Protein AF-A0A962DWY5-F1 (afdb_monomer)

Secondary structure (DSSP, 8-state):
-----EEEEEETTEEEEEE-SSHHHHHHHHHEESEEEEEEE--GGGTEEEEEEEE-TTTHHHH-HHHHS-SS--TT--S--BTTB--EE-EEEEEETT-PBPP--------SSPPSS-----EE-SSEEEEEE-STT----SS--S-BPBTTT--SSS--GGG-S-SEEEEEEE---TTT---EEEEE-TTS-EEEEESEE-EEEEEEEEEEEEES-TTS-EEEEEEEEEEPEEE-EEEEE-

Structure (mmCIF, N/CA/C/O backbone):
data_AF-A0A962DWY5-F1
#
_entry.id   AF-A0A962DWY5-F1
#
loop_
_atom_site.group_PDB
_atom_site.id
_atom_site.type_symbol
_atom_site.label_atom_id
_atom_site.label_alt_id
_atom_site.label_comp_id
_atom_site.label_asym_id
_atom_site.label_entity_id
_atom_site.label_seq_id
_atom_site.pdbx_PDB_ins_code
_atom_site.Cartn_x
_atom_site.Cartn_y
_atom_site.Cartn_z
_atom_site.occupancy
_atom_site.B_iso_or_equiv
_atom_site.auth_seq_id
_atom_site.auth_comp_id
_atom_site.auth_asym_id
_atom_site.auth_atom_id
_atom_site.pdbx_PDB_model_num
ATOM 1 N N . MET A 1 1 ? -22.287 -9.621 5.176 1.00 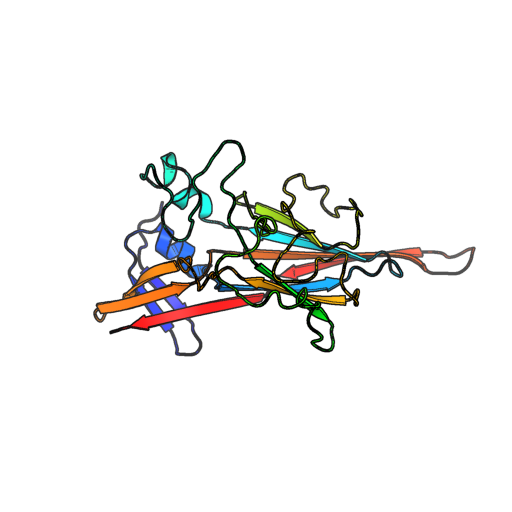60.16 1 MET A N 1
ATOM 2 C CA . MET A 1 1 ? -20.896 -10.070 5.426 1.00 60.16 1 MET A CA 1
ATOM 3 C C . MET A 1 1 ? -20.923 -11.174 6.473 1.00 60.16 1 MET A C 1
ATOM 5 O O . MET A 1 1 ? -21.957 -11.340 7.102 1.00 60.16 1 MET A O 1
ATOM 9 N N . GLY A 1 2 ? -19.855 -11.967 6.611 1.00 67.62 2 GLY A N 1
ATOM 10 C CA . GLY A 1 2 ? -19.799 -13.035 7.621 1.00 67.62 2 GLY A CA 1
ATOM 11 C C . GLY A 1 2 ? -19.830 -12.494 9.058 1.00 67.62 2 GLY A C 1
ATOM 12 O O . GLY A 1 2 ? -19.600 -11.307 9.272 1.00 67.62 2 GLY A O 1
ATOM 13 N N . ASN A 1 3 ? -20.078 -13.367 10.037 1.00 85.12 3 ASN A N 1
ATOM 14 C CA . ASN A 1 3 ? -20.189 -13.002 11.461 1.00 85.12 3 ASN A CA 1
ATOM 15 C C . ASN A 1 3 ? -18.883 -13.230 12.248 1.00 85.12 3 ASN A C 1
ATOM 17 O O . ASN A 1 3 ? -18.896 -13.298 13.474 1.00 85.12 3 ASN A O 1
ATOM 21 N N . VAL A 1 4 ? -17.754 -13.407 11.555 1.00 90.06 4 VAL A N 1
ATOM 22 C CA . VAL A 1 4 ? -16.455 -13.672 12.188 1.00 90.06 4 VAL A CA 1
ATOM 23 C C . VAL A 1 4 ? -15.823 -12.352 12.609 1.00 90.06 4 VAL A C 1
ATOM 25 O O . VAL A 1 4 ? -15.470 -11.547 11.758 1.00 90.06 4 VAL A O 1
ATOM 28 N N . THR A 1 5 ? -15.662 -12.154 13.914 1.00 94.81 5 THR A N 1
ATOM 29 C CA . THR A 1 5 ? -15.070 -10.948 14.518 1.00 94.81 5 THR A CA 1
ATOM 30 C C . THR A 1 5 ? -13.753 -11.232 15.238 1.00 94.81 5 THR A C 1
ATOM 32 O O . THR A 1 5 ? -13.254 -10.398 15.984 1.00 94.81 5 THR A O 1
ATOM 35 N N . LYS A 1 6 ? -13.170 -12.417 15.039 1.00 95.69 6 LYS A N 1
ATOM 36 C CA . LYS A 1 6 ? -11.904 -12.816 15.661 1.00 95.69 6 LYS A CA 1
ATOM 37 C C . LYS A 1 6 ? -10.859 -13.121 14.602 1.00 95.69 6 LYS A C 1
ATOM 39 O O . LYS A 1 6 ? -11.172 -13.762 13.600 1.00 95.69 6 LYS A O 1
ATOM 44 N N . THR A 1 7 ? -9.620 -12.721 14.855 1.00 96.31 7 THR A N 1
ATOM 45 C CA . THR A 1 7 ? -8.459 -13.112 14.048 1.00 96.31 7 THR A CA 1
ATOM 46 C C . THR A 1 7 ? -7.442 -13.864 14.890 1.00 96.31 7 THR A C 1
ATOM 48 O O . THR A 1 7 ? -7.374 -13.704 16.106 1.00 96.31 7 THR A O 1
ATOM 51 N N . SER A 1 8 ? -6.649 -14.695 14.218 1.00 95.44 8 SER A N 1
ATOM 52 C CA . SER A 1 8 ? -5.481 -15.374 14.769 1.00 95.44 8 SER A CA 1
ATOM 53 C C . SER A 1 8 ? -4.355 -15.172 13.763 1.00 95.44 8 SER A C 1
ATOM 55 O O . SER A 1 8 ? -4.390 -15.762 12.685 1.00 95.44 8 SER A O 1
ATOM 57 N N . ILE A 1 9 ? -3.418 -14.278 14.072 1.00 93.75 9 ILE A N 1
ATOM 58 C CA . ILE A 1 9 ? -2.354 -13.847 13.159 1.00 93.75 9 ILE A CA 1
ATOM 59 C C . ILE A 1 9 ? -1.017 -14.263 13.759 1.00 93.75 9 ILE A C 1
ATOM 61 O O . ILE A 1 9 ? -0.719 -13.934 14.902 1.00 93.75 9 ILE A O 1
ATOM 65 N N . GLU A 1 10 ? -0.212 -14.990 12.993 1.00 93.44 10 GLU A N 1
ATOM 66 C CA . GLU A 1 10 ? 1.163 -15.297 13.378 1.00 93.44 10 GLU A CA 1
ATOM 67 C C . GLU A 1 10 ? 2.040 -14.045 13.238 1.00 93.44 10 GLU A C 1
ATOM 69 O O . GLU A 1 10 ? 1.996 -13.342 12.224 1.00 93.44 10 GLU A O 1
ATOM 74 N N . THR A 1 11 ? 2.802 -13.756 14.288 1.00 88.44 11 THR A N 1
ATOM 75 C CA . THR A 1 11 ? 3.759 -12.651 14.386 1.00 88.44 11 THR A CA 1
ATOM 76 C C . THR A 1 11 ? 5.107 -13.195 14.848 1.00 88.44 11 THR A C 1
ATOM 78 O O . THR A 1 11 ? 5.185 -14.325 15.333 1.00 88.44 11 THR A O 1
ATOM 81 N N . ASP A 1 12 ? 6.155 -12.375 14.789 1.00 84.38 12 ASP A N 1
ATOM 82 C CA . ASP A 1 12 ? 7.487 -12.752 15.284 1.00 84.38 12 ASP A CA 1
ATOM 83 C C . ASP A 1 12 ? 7.491 -13.104 16.786 1.00 84.38 12 ASP A C 1
ATOM 85 O O . ASP A 1 12 ? 8.342 -13.858 17.251 1.00 84.38 12 ASP A O 1
ATOM 89 N N . ASN A 1 13 ? 6.499 -12.611 17.537 1.00 85.38 13 ASN A N 1
ATOM 90 C CA . ASN A 1 13 ? 6.315 -12.870 18.967 1.00 85.38 13 ASN A CA 1
ATOM 91 C C . ASN A 1 13 ? 5.291 -13.989 19.250 1.00 85.38 13 ASN A C 1
ATOM 93 O O . ASN A 1 13 ? 4.879 -14.181 20.393 1.00 85.38 13 ASN A O 1
ATOM 97 N N . GLY A 1 14 ? 4.860 -14.727 18.221 1.00 90.38 14 GLY A N 1
ATOM 98 C CA . GLY A 1 14 ? 3.878 -15.807 18.314 1.00 90.38 14 GLY A CA 1
ATOM 99 C C . GLY A 1 14 ? 2.504 -15.448 17.744 1.00 90.38 14 GLY A C 1
ATOM 100 O O . GLY A 1 14 ? 2.340 -14.486 16.993 1.00 90.38 14 GLY A O 1
ATOM 101 N N . VAL A 1 15 ? 1.499 -16.265 18.064 1.00 93.81 15 VAL A N 1
ATOM 102 C CA . VAL A 1 15 ? 0.138 -16.108 17.531 1.00 93.81 15 VAL A CA 1
ATOM 103 C C . VAL A 1 15 ? -0.634 -15.063 18.330 1.00 93.81 15 VAL A C 1
ATOM 105 O O . VAL A 1 15 ? -0.993 -15.293 19.483 1.00 93.81 15 VAL A O 1
ATOM 108 N N . LEU A 1 16 ? -0.961 -13.949 17.680 1.00 94.94 16 LEU A N 1
ATOM 109 C CA . LEU A 1 16 ? -1.782 -12.883 18.230 1.00 94.94 16 LEU A CA 1
ATOM 110 C C . LEU A 1 16 ? -3.260 -13.125 17.910 1.00 94.94 16 LEU A C 1
ATOM 112 O O . LEU A 1 16 ? -3.666 -13.150 16.743 1.00 94.94 16 LEU A O 1
ATOM 116 N N . LYS A 1 17 ? -4.079 -13.279 18.952 1.00 96.12 17 LYS A N 1
ATOM 117 C CA . LYS A 1 17 ? -5.537 -13.401 18.831 1.00 96.12 17 LYS A CA 1
ATOM 118 C C . LYS A 1 17 ? -6.196 -12.076 19.161 1.00 96.12 17 LYS A C 1
ATOM 120 O O . LYS A 1 17 ? -5.974 -11.539 20.237 1.00 96.12 17 LYS A O 1
ATOM 125 N N . THR A 1 18 ? -7.002 -11.557 18.242 1.00 97.38 18 THR A N 1
ATOM 126 C CA . THR A 1 18 ? -7.634 -10.241 18.402 1.00 97.38 18 THR A CA 1
ATOM 127 C C . THR A 1 18 ? -9.131 -10.340 18.166 1.00 97.38 18 THR A C 1
ATOM 129 O O . THR A 1 18 ? -9.570 -10.952 17.189 1.00 97.38 18 THR A O 1
ATOM 132 N N . ASN A 1 19 ? -9.906 -9.734 19.060 1.00 97.12 19 ASN A N 1
ATOM 133 C CA . ASN A 1 19 ? -11.337 -9.519 18.913 1.00 97.12 19 ASN A CA 1
ATOM 134 C C . ASN A 1 19 ? -11.580 -8.136 18.294 1.00 97.12 19 ASN A C 1
ATOM 136 O O . ASN A 1 19 ? -10.961 -7.148 18.687 1.00 97.12 19 ASN A O 1
ATOM 140 N N . TRP A 1 20 ? -12.498 -8.077 17.339 1.00 96.19 20 TRP A N 1
ATOM 141 C CA . TRP A 1 20 ? -12.827 -6.892 16.557 1.00 96.19 20 TRP A CA 1
ATOM 142 C C . TRP A 1 20 ? -14.290 -6.510 16.749 1.00 96.19 20 TRP A C 1
ATOM 144 O O . TRP A 1 20 ? -15.141 -7.369 16.980 1.00 96.19 20 TRP A O 1
ATOM 154 N N . GLN A 1 21 ? -14.596 -5.220 16.615 1.00 92.06 21 GLN A N 1
ATOM 155 C CA . GLN A 1 21 ? -15.974 -4.728 16.712 1.00 92.06 21 GLN A CA 1
ATOM 156 C C . GLN A 1 21 ? -16.819 -5.174 15.514 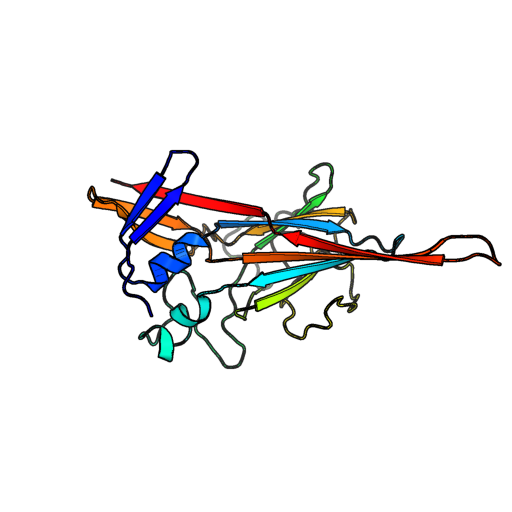1.00 92.06 21 GLN A C 1
ATOM 158 O O . GLN A 1 21 ? -18.003 -5.478 15.653 1.00 92.06 21 GLN A O 1
ATOM 163 N N . THR A 1 22 ? -16.203 -5.254 14.333 1.00 92.69 22 THR A N 1
ATOM 164 C CA . THR A 1 22 ? -16.874 -5.638 13.093 1.00 92.69 22 THR A CA 1
ATOM 165 C C . THR A 1 22 ? -16.155 -6.799 12.413 1.00 92.69 22 THR A C 1
ATOM 167 O O . THR A 1 22 ? -14.960 -7.035 12.610 1.00 92.69 22 THR A O 1
ATOM 170 N N . SER A 1 23 ? -16.877 -7.544 11.574 1.00 93.94 23 SER A N 1
ATOM 171 C CA . SER A 1 23 ? -16.261 -8.609 10.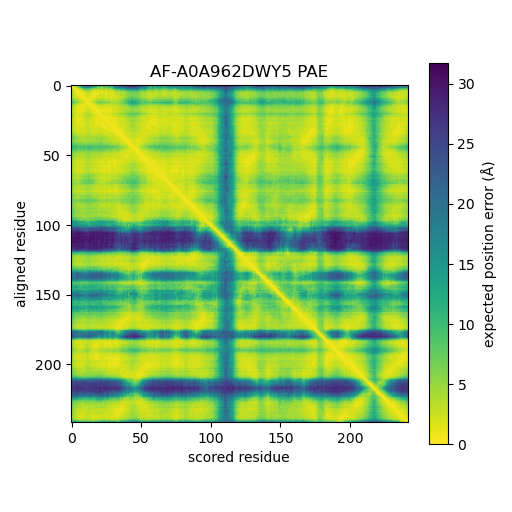780 1.00 93.94 23 SER A CA 1
ATOM 172 C C . SER A 1 23 ? -15.398 -8.084 9.639 1.00 93.94 23 SER A C 1
ATOM 174 O O . SER A 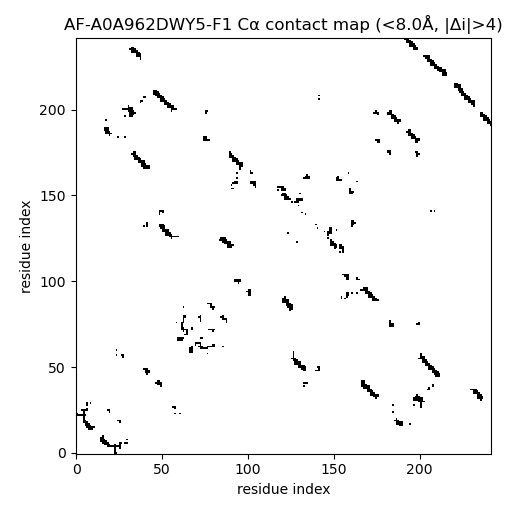1 23 ? -14.497 -8.787 9.184 1.00 93.94 23 SER A O 1
ATOM 176 N N . VAL A 1 24 ? -15.627 -6.846 9.189 1.00 94.81 24 VAL A N 1
ATOM 177 C CA . VAL A 1 24 ? -14.758 -6.227 8.189 1.00 94.81 24 VAL A CA 1
ATOM 178 C C . VAL A 1 24 ? -13.395 -5.879 8.775 1.00 94.81 24 VAL A C 1
ATOM 180 O O . VAL A 1 24 ? -12.397 -6.134 8.110 1.00 94.81 24 VAL A O 1
ATOM 183 N N . ASP A 1 25 ? -13.324 -5.435 10.032 1.00 95.88 25 ASP A N 1
ATOM 184 C CA . ASP A 1 25 ? -12.044 -5.188 10.707 1.00 95.88 25 ASP A CA 1
ATOM 185 C C . ASP A 1 25 ? -11.237 -6.473 10.867 1.00 95.88 25 ASP A C 1
ATOM 187 O O . ASP A 1 25 ? -10.036 -6.480 10.602 1.00 95.88 25 ASP A O 1
ATOM 191 N N . ALA A 1 26 ? -11.903 -7.587 11.187 1.00 96.00 26 ALA A N 1
ATOM 192 C CA . ALA A 1 26 ? -11.258 -8.894 11.241 1.00 96.00 26 ALA A CA 1
ATOM 193 C C . ALA A 1 26 ? -10.637 -9.292 9.888 1.00 96.00 26 ALA A C 1
ATOM 195 O O . ALA A 1 26 ? -9.515 -9.791 9.842 1.00 96.00 26 ALA A O 1
ATOM 196 N N . VAL A 1 27 ? -11.328 -9.043 8.771 1.00 95.19 27 VAL A N 1
ATOM 197 C CA . VAL A 1 27 ? -10.778 -9.309 7.430 1.00 95.19 27 VAL A CA 1
ATOM 198 C C . VAL A 1 27 ? -9.648 -8.335 7.095 1.00 95.19 27 VAL A C 1
ATOM 200 O O . VAL A 1 27 ? -8.591 -8.760 6.631 1.00 95.19 27 VAL A O 1
ATOM 203 N N . SER A 1 28 ? -9.840 -7.040 7.347 1.00 96.12 28 SER A N 1
ATOM 204 C CA . SER A 1 28 ? -8.843 -5.998 7.090 1.00 96.12 28 SER A CA 1
ATOM 205 C C . SER A 1 28 ? -7.545 -6.255 7.847 1.00 96.12 28 SER A C 1
ATOM 207 O O . SER A 1 28 ? -6.472 -6.129 7.261 1.00 96.12 28 SER A O 1
ATOM 209 N N . ALA A 1 29 ? -7.626 -6.692 9.106 1.00 96.25 29 ALA A N 1
ATOM 210 C CA . ALA A 1 29 ? -6.477 -6.993 9.954 1.00 96.25 29 ALA A CA 1
ATOM 211 C C . ALA A 1 29 ? -5.521 -8.035 9.352 1.00 96.25 29 ALA A C 1
ATOM 213 O O . ALA A 1 29 ? -4.314 -7.956 9.572 1.00 96.25 29 ALA A O 1
ATOM 214 N N . LEU A 1 30 ? -6.025 -8.974 8.542 1.00 94.69 30 LEU A N 1
ATOM 215 C CA . LEU A 1 30 ? -5.185 -9.957 7.847 1.00 94.69 30 LEU A CA 1
ATOM 216 C C . LEU A 1 30 ? -4.255 -9.304 6.813 1.00 94.69 30 LEU A C 1
ATOM 218 O O . LEU A 1 30 ? -3.163 -9.812 6.551 1.00 94.69 30 LEU A O 1
ATOM 222 N N . PHE A 1 31 ? -4.672 -8.172 6.246 1.00 95.56 31 PHE A N 1
ATOM 223 C CA . PHE A 1 31 ? -3.954 -7.443 5.201 1.00 95.56 31 PHE A CA 1
ATOM 224 C C . PHE A 1 31 ? -3.303 -6.151 5.706 1.00 95.56 31 PHE A C 1
ATOM 226 O O . PHE A 1 31 ? -2.601 -5.490 4.941 1.00 95.56 31 PHE A O 1
ATOM 233 N N . MET A 1 32 ? -3.521 -5.777 6.973 1.00 95.81 32 MET A N 1
ATOM 234 C CA . MET A 1 32 ? -2.929 -4.574 7.559 1.00 95.81 32 MET A CA 1
ATOM 235 C C . MET A 1 32 ? -1.409 -4.638 7.471 1.00 95.81 32 MET A C 1
ATOM 237 O O . MET A 1 32 ? -0.783 -5.541 8.032 1.00 95.81 32 MET A O 1
ATOM 241 N N . SER A 1 33 ? -0.837 -3.668 6.765 1.00 94.94 33 SER A N 1
ATOM 242 C CA . SER A 1 33 ? 0.601 -3.514 6.586 1.00 94.94 33 SER A CA 1
ATOM 243 C C . SER A 1 33 ? 0.964 -2.039 6.685 1.00 94.94 33 SER A C 1
ATOM 245 O O . SER A 1 33 ? 0.290 -1.186 6.104 1.00 94.94 33 SER A O 1
ATOM 247 N N . SER A 1 34 ? 2.044 -1.739 7.403 1.00 93.12 34 SER A N 1
ATOM 248 C CA . SER A 1 34 ? 2.592 -0.388 7.506 1.00 93.12 34 SER A CA 1
ATOM 249 C C . SER A 1 34 ? 3.405 -0.013 6.278 1.00 93.12 34 SER A C 1
ATOM 251 O O . SER A 1 34 ? 3.430 1.150 5.901 1.00 93.12 34 SER A O 1
ATOM 253 N N . GLN A 1 35 ? 4.051 -0.992 5.641 1.00 92.62 35 GLN A N 1
ATOM 254 C CA . GLN A 1 35 ? 4.899 -0.767 4.474 1.00 92.62 35 GLN A CA 1
ATOM 255 C C . GLN A 1 35 ? 4.685 -1.858 3.426 1.00 92.62 35 GLN A C 1
ATOM 257 O O . GLN A 1 35 ? 4.477 -3.026 3.769 1.00 92.62 35 GLN A O 1
ATOM 262 N N . LYS A 1 36 ? 4.796 -1.473 2.154 1.00 93.81 36 LYS A N 1
ATOM 263 C CA . LYS A 1 36 ? 4.827 -2.365 0.986 1.00 93.81 36 LYS A CA 1
ATOM 264 C C . LYS A 1 36 ? 6.126 -2.133 0.227 1.00 93.81 36 LYS A C 1
ATOM 266 O O . LYS A 1 36 ? 6.502 -0.986 0.025 1.00 93.81 36 LYS A O 1
ATOM 271 N N . LEU A 1 37 ? 6.805 -3.201 -0.169 1.00 93.75 37 LEU A N 1
ATOM 272 C CA . LEU A 1 37 ? 8.113 -3.147 -0.810 1.00 93.75 37 LEU A CA 1
ATOM 273 C C . LEU A 1 37 ? 8.166 -4.093 -2.004 1.00 93.75 37 LEU A C 1
ATOM 275 O O . LEU A 1 37 ? 7.690 -5.227 -1.917 1.00 93.75 37 LEU A O 1
ATOM 279 N N . ASN A 1 38 ? 8.814 -3.664 -3.080 1.00 93.50 38 ASN A N 1
ATOM 280 C CA . ASN A 1 38 ? 9.153 -4.534 -4.201 1.00 93.50 38 ASN A CA 1
ATOM 281 C C . ASN A 1 38 ? 10.350 -3.971 -4.978 1.00 93.50 38 ASN A C 1
ATOM 283 O O . ASN A 1 38 ? 10.795 -2.851 -4.729 1.00 93.50 38 ASN A O 1
ATOM 287 N N . ASP A 1 39 ? 10.876 -4.761 -5.904 1.00 92.00 39 ASP A N 1
ATOM 288 C CA . ASP A 1 39 ? 11.970 -4.357 -6.778 1.00 92.00 39 ASP A CA 1
ATOM 289 C C . ASP A 1 39 ? 11.443 -3.510 -7.951 1.00 92.00 39 ASP A C 1
ATOM 291 O O . ASP A 1 39 ? 10.283 -3.626 -8.358 1.00 92.00 39 ASP A O 1
ATOM 295 N N . PHE A 1 40 ? 12.309 -2.703 -8.551 1.00 89.94 40 PHE A N 1
ATOM 296 C CA . PHE A 1 40 ? 12.020 -1.993 -9.795 1.00 89.94 40 PHE A CA 1
ATOM 297 C C . PHE A 1 40 ? 13.237 -2.000 -10.723 1.00 89.94 40 PHE A C 1
ATOM 299 O O . PHE A 1 40 ? 14.385 -2.108 -10.276 1.00 89.94 40 PHE A O 1
ATOM 306 N N . VAL A 1 41 ? 12.961 -1.925 -12.023 1.00 90.81 41 VAL A N 1
ATOM 307 C CA . VAL A 1 41 ? 13.946 -1.775 -13.095 1.00 90.81 41 VAL A CA 1
ATOM 308 C C . VAL A 1 41 ? 13.326 -0.873 -14.161 1.00 90.81 41 VAL A C 1
ATOM 310 O O . VAL A 1 41 ? 12.256 -1.195 -14.669 1.00 90.81 41 VAL A O 1
ATOM 313 N N . ILE A 1 42 ? 14.001 0.229 -14.476 1.00 87.56 42 ILE A N 1
ATOM 314 C CA . ILE A 1 42 ? 13.536 1.295 -15.385 1.00 87.56 42 ILE A CA 1
ATOM 315 C C . ILE A 1 42 ? 14.607 1.694 -16.399 1.00 87.56 42 ILE A C 1
ATOM 317 O O . ILE A 1 42 ? 14.638 2.818 -16.879 1.00 87.56 42 ILE A O 1
ATOM 321 N N . SER A 1 43 ? 15.558 0.796 -16.659 1.00 87.38 43 SER A N 1
ATOM 322 C CA . SER A 1 43 ? 16.691 1.107 -17.524 1.00 87.38 43 SER A CA 1
ATOM 323 C C . SER A 1 43 ? 16.292 1.048 -18.996 1.00 87.38 43 SER A C 1
ATOM 325 O O . SER A 1 43 ? 15.980 -0.027 -19.524 1.00 87.38 43 SER A O 1
ATOM 327 N N . ASP A 1 44 ? 16.401 2.190 -19.670 1.00 82.94 44 ASP A N 1
ATOM 328 C CA . ASP A 1 44 ? 16.118 2.342 -21.101 1.00 82.94 44 ASP A CA 1
ATOM 329 C C . ASP A 1 44 ? 16.971 1.412 -21.978 1.00 82.94 44 ASP A C 1
ATOM 331 O O . ASP A 1 44 ? 16.503 0.901 -22.995 1.00 82.94 44 ASP A O 1
ATOM 335 N N . ASN A 1 45 ? 18.208 1.116 -21.556 1.00 82.81 45 ASN A N 1
ATOM 336 C CA . ASN A 1 45 ? 19.161 0.280 -22.303 1.00 82.81 45 ASN A CA 1
ATOM 337 C C . ASN A 1 45 ? 18.652 -1.140 -22.601 1.00 82.81 45 ASN A C 1
ATOM 339 O O . ASN A 1 45 ? 19.145 -1.793 -23.519 1.00 82.81 45 ASN A O 1
ATOM 343 N N . ILE A 1 46 ? 17.710 -1.634 -21.799 1.00 84.25 46 ILE A N 1
ATOM 344 C CA . ILE A 1 46 ? 17.113 -2.972 -21.920 1.00 84.25 46 ILE A CA 1
ATOM 345 C C . ILE A 1 46 ? 15.591 -2.902 -22.115 1.00 84.25 46 ILE A C 1
ATOM 347 O O . ILE A 1 46 ? 14.890 -3.903 -21.933 1.00 84.25 46 ILE A O 1
ATOM 351 N N . GLY A 1 47 ? 15.074 -1.708 -22.437 1.00 84.50 47 GLY A N 1
ATOM 352 C CA . GLY A 1 47 ? 13.642 -1.441 -22.554 1.00 84.50 47 GLY A CA 1
ATOM 353 C C . GLY A 1 47 ? 12.870 -1.946 -21.338 1.00 84.50 47 GLY A C 1
ATOM 354 O O . GLY A 1 47 ? 11.890 -2.676 -21.508 1.00 84.50 47 GLY A O 1
ATOM 355 N N . ALA A 1 48 ? 13.394 -1.687 -20.132 1.00 87.81 48 ALA A N 1
ATOM 356 C CA . ALA A 1 48 ? 12.785 -2.163 -18.901 1.00 87.81 48 ALA A CA 1
ATOM 357 C C . ALA A 1 48 ? 11.704 -1.199 -18.412 1.00 87.81 48 ALA A C 1
ATOM 359 O O . ALA A 1 48 ? 11.965 -0.017 -18.219 1.00 87.81 48 ALA A O 1
ATOM 360 N N . GLU A 1 49 ? 10.522 -1.743 -18.152 1.00 88.00 49 GLU A N 1
ATOM 361 C CA . GLU A 1 49 ? 9.369 -1.029 -17.604 1.00 88.00 49 GLU A CA 1
ATOM 362 C C . GLU A 1 49 ? 8.927 -1.740 -16.323 1.00 88.00 49 GLU A C 1
ATOM 364 O O . GLU A 1 49 ? 8.944 -2.979 -16.253 1.00 88.00 49 GLU A O 1
ATOM 369 N N . THR A 1 50 ? 8.530 -0.979 -15.302 1.00 89.12 50 THR A N 1
ATOM 370 C CA . THR A 1 50 ? 8.002 -1.534 -14.051 1.00 89.12 50 THR A CA 1
ATOM 371 C C . THR A 1 50 ? 6.653 -0.911 -13.718 1.00 89.12 50 THR A C 1
ATOM 373 O O . THR A 1 50 ? 6.518 0.301 -13.653 1.00 89.12 50 THR A O 1
ATOM 376 N N . GLU A 1 51 ? 5.672 -1.744 -13.384 1.00 89.38 51 GLU A N 1
ATOM 377 C CA . GLU A 1 51 ? 4.380 -1.291 -12.868 1.00 89.38 51 GLU A CA 1
ATOM 378 C C . GLU A 1 51 ? 4.051 -1.950 -11.545 1.00 89.38 51 GLU A C 1
ATOM 380 O O . GLU A 1 51 ? 4.298 -3.139 -11.333 1.00 89.38 51 GLU A O 1
A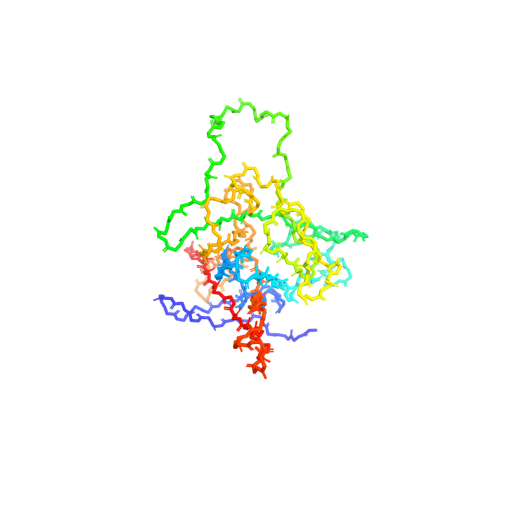TOM 385 N N . TRP A 1 52 ? 3.477 -1.176 -10.637 1.00 89.88 52 TRP A N 1
ATOM 386 C CA . TRP A 1 52 ? 3.089 -1.628 -9.312 1.00 89.88 52 TRP A CA 1
ATOM 387 C C . TRP A 1 52 ? 1.580 -1.595 -9.165 1.00 89.88 52 TRP A C 1
ATOM 389 O O . TRP A 1 52 ? 0.950 -0.553 -9.287 1.00 89.88 52 TRP A O 1
ATOM 399 N N . ILE A 1 53 ? 0.998 -2.735 -8.814 1.00 92.12 53 ILE A N 1
ATOM 400 C CA . ILE A 1 53 ? -0.433 -2.862 -8.589 1.00 92.12 53 ILE A CA 1
ATOM 401 C C . ILE A 1 53 ? -0.662 -2.861 -7.082 1.00 92.12 53 ILE A C 1
ATOM 403 O O . ILE A 1 53 ? -0.203 -3.751 -6.362 1.00 92.12 53 ILE A O 1
ATOM 407 N N . THR A 1 54 ? -1.398 -1.866 -6.597 1.00 91.88 54 THR A N 1
ATOM 408 C CA . THR A 1 54 ? -1.772 -1.726 -5.187 1.00 91.88 54 THR A CA 1
ATOM 409 C C . THR A 1 54 ? -3.274 -1.880 -5.037 1.00 91.88 54 THR A C 1
ATOM 411 O O . THR A 1 54 ? -4.053 -1.102 -5.582 1.00 91.88 54 THR A O 1
ATOM 414 N N . THR A 1 55 ? -3.695 -2.868 -4.255 1.00 94.94 55 THR A N 1
ATOM 415 C CA . THR A 1 55 ? -5.101 -3.139 -3.958 1.00 94.94 55 THR A CA 1
ATOM 416 C C . THR A 1 55 ? -5.383 -2.949 -2.475 1.00 94.94 55 THR A C 1
ATOM 418 O O . THR A 1 55 ? -4.658 -3.467 -1.628 1.00 94.94 55 THR A O 1
ATOM 421 N N . PHE A 1 56 ? -6.485 -2.271 -2.165 1.00 95.56 56 PHE A N 1
ATOM 422 C CA . PHE A 1 56 ? -7.062 -2.139 -0.832 1.00 95.56 56 PHE A CA 1
ATOM 423 C C . PHE A 1 56 ? -8.381 -2.924 -0.751 1.00 95.56 56 PHE A C 1
ATOM 425 O O . PHE A 1 56 ? -9.454 -2.360 -0.999 1.00 95.56 56 PHE A O 1
ATOM 432 N N . PRO A 1 57 ? -8.346 -4.227 -0.407 1.00 95.25 57 PRO A N 1
ATOM 433 C CA . PRO A 1 57 ? -9.479 -5.135 -0.614 1.00 95.25 57 PRO A CA 1
ATOM 434 C C . PRO A 1 57 ? -10.758 -4.726 0.120 1.00 95.25 57 PRO A C 1
ATOM 436 O O . PRO A 1 57 ? -11.865 -5.028 -0.325 1.00 95.25 57 PRO A O 1
ATOM 439 N N . THR A 1 58 ? -10.613 -4.049 1.259 1.00 95.50 58 THR A N 1
ATOM 440 C CA . THR A 1 58 ? -11.727 -3.683 2.135 1.00 95.50 58 THR A CA 1
ATOM 441 C C . THR A 1 58 ? -12.068 -2.194 2.105 1.00 95.50 58 THR A C 1
ATOM 443 O O . THR A 1 58 ? -13.016 -1.800 2.777 1.00 95.50 58 THR A O 1
ATOM 446 N N . LYS A 1 59 ? -11.391 -1.371 1.286 1.00 94.50 59 LYS A N 1
ATOM 447 C CA . LYS A 1 59 ? -11.522 0.102 1.291 1.00 94.50 59 LYS A CA 1
ATOM 448 C C . LYS A 1 59 ? -12.966 0.592 1.261 1.00 94.50 59 LYS A C 1
ATOM 450 O O . LYS A 1 59 ? -13.345 1.414 2.086 1.00 94.50 59 LYS A O 1
ATOM 455 N N . ARG A 1 60 ? -13.793 0.036 0.367 1.00 94.25 60 ARG A N 1
ATOM 456 C CA . ARG A 1 60 ? -15.203 0.440 0.203 1.00 94.25 60 ARG A CA 1
ATOM 457 C C . ARG A 1 60 ? -16.006 0.409 1.506 1.00 94.25 60 ARG A C 1
ATOM 459 O O . ARG A 1 60 ? -16.873 1.242 1.697 1.00 94.25 60 ARG A O 1
ATOM 466 N N . PHE A 1 61 ? -15.699 -0.516 2.414 1.00 95.12 61 PHE A N 1
ATOM 467 C CA . PHE A 1 61 ? -16.418 -0.661 3.680 1.00 95.12 61 PHE A CA 1
ATOM 468 C C . PHE A 1 61 ? -16.047 0.407 4.712 1.00 95.12 61 PHE A C 1
ATOM 470 O O . PHE A 1 61 ? -16.694 0.493 5.747 1.00 95.12 61 PHE A O 1
ATOM 477 N N . TYR A 1 62 ? -15.026 1.213 4.427 1.00 94.81 62 TYR A N 1
ATOM 478 C CA . TYR A 1 62 ? -14.555 2.282 5.298 1.00 94.81 62 TYR A CA 1
ATOM 479 C C . TYR A 1 62 ? -14.833 3.680 4.745 1.00 94.81 62 TYR A C 1
ATOM 481 O O . TYR A 1 62 ? -14.939 4.621 5.525 1.00 94.81 62 TYR A O 1
ATOM 489 N N . VAL A 1 63 ? -14.953 3.822 3.420 1.00 93.69 63 VAL A N 1
ATOM 490 C CA . VAL A 1 63 ? -15.056 5.134 2.750 1.00 93.69 63 VAL A CA 1
ATOM 491 C C . VAL A 1 63 ? -16.413 5.405 2.099 1.00 93.69 63 VAL A C 1
ATOM 493 O O . VAL A 1 63 ? -16.732 6.568 1.869 1.00 93.69 63 VAL A O 1
ATOM 496 N N . ASP A 1 64 ? -17.200 4.369 1.784 1.00 94.56 64 ASP A N 1
ATOM 497 C CA . ASP A 1 64 ? -18.523 4.506 1.158 1.00 94.56 64 ASP A CA 1
ATOM 498 C C . ASP A 1 64 ? -19.625 4.437 2.231 1.00 94.56 64 ASP A C 1
ATOM 500 O O . ASP A 1 64 ? -19.782 3.382 2.860 1.00 94.56 64 ASP A O 1
ATOM 504 N N . PRO A 1 65 ? -20.424 5.506 2.422 1.00 93.12 65 PRO A N 1
ATOM 505 C CA . PRO A 1 65 ? -21.489 5.546 3.425 1.00 93.12 65 PRO A CA 1
ATOM 506 C C . PRO A 1 65 ? -22.525 4.424 3.312 1.00 93.12 65 PRO A C 1
ATOM 508 O O . PRO A 1 65 ? -23.093 4.009 4.325 1.00 93.12 65 PRO A O 1
ATOM 511 N N . ASN A 1 66 ? -22.755 3.891 2.106 1.00 92.94 66 ASN A N 1
ATOM 512 C CA . ASN A 1 66 ? -23.710 2.801 1.892 1.00 92.94 66 ASN A CA 1
ATOM 513 C C . ASN A 1 66 ? -23.226 1.469 2.480 1.00 92.94 66 ASN A C 1
ATOM 515 O O . ASN A 1 66 ? -24.040 0.604 2.803 1.00 92.94 66 ASN A O 1
ATOM 519 N N . PHE A 1 67 ? -21.908 1.292 2.606 1.00 92.12 67 PHE A N 1
ATOM 520 C CA . PHE A 1 67 ? -21.299 0.066 3.121 1.00 92.12 67 PHE A CA 1
ATOM 521 C C . PHE A 1 67 ? -20.751 0.224 4.539 1.00 92.12 67 PHE A C 1
ATOM 523 O O . PHE A 1 67 ? -20.806 -0.737 5.303 1.00 92.12 67 PHE A O 1
ATOM 530 N N . SER A 1 68 ? -20.227 1.401 4.890 1.00 91.50 68 SER A N 1
ATOM 531 C CA . SER A 1 68 ? -19.663 1.676 6.216 1.00 91.50 68 SER A CA 1
ATOM 532 C C . SER A 1 68 ? -20.737 1.916 7.280 1.00 91.50 68 SER A C 1
ATOM 534 O O . SER A 1 68 ? -20.475 1.740 8.468 1.00 91.50 68 SER A O 1
ATOM 536 N N . GLY A 1 69 ? -21.943 2.338 6.875 1.00 89.12 69 GLY A N 1
ATOM 537 C CA . GLY A 1 69 ? -22.983 2.790 7.803 1.00 89.12 69 GLY A CA 1
ATOM 538 C C . GLY A 1 69 ? -22.652 4.121 8.493 1.00 89.12 69 GLY A C 1
ATOM 539 O O . GLY A 1 69 ? -23.327 4.494 9.451 1.00 89.12 69 GLY A O 1
ATOM 540 N N . SER A 1 70 ? -21.626 4.836 8.017 1.00 90.38 70 SER A N 1
ATOM 541 C CA . SER A 1 70 ? -21.172 6.130 8.528 1.00 90.38 70 SER A CA 1
ATOM 542 C C . SER A 1 70 ? -21.092 7.150 7.394 1.00 90.38 70 SER A C 1
ATOM 544 O O . SER A 1 70 ? -20.570 6.862 6.322 1.00 90.38 70 SER A O 1
ATOM 546 N N . VAL A 1 71 ? -21.570 8.372 7.643 1.00 88.94 71 VAL A N 1
ATOM 547 C CA . VAL A 1 71 ? -21.460 9.490 6.685 1.00 88.94 71 VAL A CA 1
ATOM 548 C C . VAL A 1 71 ? -20.007 9.955 6.529 1.00 88.94 71 VAL A C 1
ATOM 550 O O . VAL A 1 71 ? -19.633 10.478 5.485 1.00 88.94 71 VAL A O 1
ATOM 553 N N . LEU A 1 72 ? -19.185 9.754 7.562 1.00 91.06 72 LEU A N 1
ATOM 554 C CA . LEU A 1 72 ? -17.760 10.077 7.551 1.00 91.06 72 LEU A CA 1
ATOM 555 C C . LEU A 1 72 ? -16.917 8.813 7.323 1.00 91.06 72 LEU A C 1
ATOM 557 O O . LEU A 1 72 ? -17.320 7.737 7.782 1.00 91.06 72 LEU A O 1
ATOM 561 N N . PRO A 1 73 ? -15.746 8.932 6.668 1.00 90.31 73 PRO A N 1
ATOM 562 C CA . PRO A 1 73 ? -14.809 7.824 6.555 1.00 90.31 73 PRO A CA 1
ATOM 563 C C . PRO A 1 73 ? -14.372 7.349 7.943 1.00 90.31 73 PRO A C 1
ATOM 565 O O . PRO A 1 73 ? -14.188 8.149 8.864 1.00 90.31 73 PRO A O 1
ATOM 568 N N . ILE A 1 74 ? -14.218 6.037 8.083 1.00 92.62 74 ILE A N 1
ATOM 569 C CA . ILE A 1 74 ? -13.804 5.388 9.330 1.00 92.62 74 ILE A CA 1
ATOM 570 C C . ILE A 1 74 ? -12.411 4.752 9.186 1.00 92.62 74 ILE A C 1
ATOM 572 O O . ILE A 1 74 ? -12.032 4.334 8.085 1.00 92.62 74 ILE A O 1
ATOM 576 N N . PRO A 1 75 ? -11.637 4.638 10.285 1.00 91.69 75 PRO A N 1
ATOM 577 C CA . PRO A 1 75 ? -10.309 4.034 10.250 1.00 91.69 75 PRO A CA 1
ATOM 578 C C . PRO A 1 75 ? -10.330 2.621 9.647 1.00 91.69 75 PRO A C 1
ATOM 580 O O . PRO A 1 75 ? -11.262 1.873 9.923 1.00 91.69 75 PRO A O 1
ATOM 583 N N . PRO A 1 76 ? -9.313 2.236 8.854 1.00 92.25 76 PRO A N 1
ATOM 584 C CA . PRO A 1 76 ? -8.020 2.906 8.744 1.00 92.25 76 PRO A CA 1
ATOM 585 C C . PRO A 1 76 ? -7.962 3.959 7.629 1.00 92.25 76 PRO A C 1
ATOM 587 O O . PRO A 1 76 ? -6.891 4.517 7.406 1.00 92.25 76 PRO A O 1
ATOM 590 N N . PHE A 1 77 ? -9.063 4.232 6.921 1.00 91.69 77 PHE A N 1
ATOM 591 C CA . PHE A 1 77 ? -9.138 5.221 5.840 1.00 91.69 77 PHE A CA 1
ATOM 592 C C . PHE A 1 77 ? -9.588 6.590 6.362 1.00 91.69 77 PHE A C 1
ATOM 594 O O . PHE A 1 77 ? -10.327 6.684 7.338 1.00 91.69 77 PHE A O 1
ATOM 601 N N . LYS A 1 78 ? -9.071 7.657 5.755 1.00 88.19 78 LYS A N 1
ATOM 602 C CA . LYS A 1 78 ? -9.247 9.043 6.201 1.00 88.19 78 LYS A CA 1
ATOM 603 C C . LYS A 1 78 ? -10.113 9.850 5.250 1.00 88.19 78 LYS A C 1
ATOM 605 O O . LYS A 1 78 ? -10.763 10.792 5.693 1.00 88.19 78 LYS A O 1
ATOM 610 N N . ILE A 1 79 ? -10.108 9.502 3.965 1.00 87.88 79 ILE A N 1
ATOM 611 C CA . ILE A 1 79 ? -10.799 10.271 2.933 1.00 87.88 79 ILE A CA 1
ATOM 612 C C . ILE A 1 79 ? -12.051 9.518 2.483 1.00 87.88 79 ILE A C 1
ATOM 614 O O . ILE A 1 79 ? -12.006 8.331 2.159 1.00 87.88 79 ILE A O 1
ATOM 618 N N . GLY A 1 80 ? -13.190 10.211 2.518 1.00 88.06 80 GLY A N 1
ATOM 619 C CA . GLY A 1 80 ? -14.480 9.673 2.092 1.00 88.06 80 GLY A CA 1
ATOM 620 C C . GLY A 1 80 ? -14.544 9.496 0.578 1.00 88.06 80 GLY A C 1
ATOM 621 O O . GLY A 1 80 ? -13.807 10.138 -0.168 1.00 88.06 80 GLY A O 1
ATOM 622 N N . LEU A 1 81 ? -15.428 8.615 0.115 1.00 90.12 81 LEU A N 1
ATOM 623 C CA . LEU A 1 81 ? -15.635 8.411 -1.313 1.00 90.12 81 LEU A CA 1
ATOM 624 C C . LEU A 1 81 ? -16.298 9.639 -1.957 1.00 90.12 81 LEU A C 1
ATOM 626 O O . LEU A 1 81 ? -17.366 10.069 -1.526 1.00 90.12 81 LEU A O 1
ATOM 630 N N . SER A 1 82 ? -15.678 10.157 -3.015 1.00 87.56 82 SER A N 1
ATOM 631 C CA . SER A 1 82 ? -16.219 11.199 -3.893 1.00 87.56 82 SER A CA 1
ATOM 632 C C . SER A 1 82 ? -16.328 10.700 -5.340 1.00 87.56 82 SER A C 1
ATOM 634 O O . SER A 1 82 ? -15.951 9.564 -5.641 1.00 87.56 82 SER A O 1
ATOM 636 N N . GLU A 1 83 ? -16.805 11.551 -6.254 1.00 84.06 83 GLU A N 1
ATOM 637 C CA . GLU A 1 83 ? -16.804 11.259 -7.697 1.00 84.06 83 GLU A CA 1
ATOM 638 C C . GLU A 1 83 ? -15.390 11.033 -8.266 1.00 84.06 83 GLU A C 1
ATOM 640 O O . GLU A 1 83 ? -15.226 10.291 -9.231 1.00 84.06 83 GLU A O 1
ATOM 645 N N . PHE A 1 84 ? -14.365 11.588 -7.612 1.00 82.06 84 PHE A N 1
ATOM 646 C CA . PHE A 1 84 ? -12.951 11.429 -7.964 1.00 82.06 84 PHE A CA 1
ATOM 647 C C . PHE A 1 84 ? -12.253 10.314 -7.163 1.00 82.06 84 PHE A C 1
ATOM 649 O O . PHE A 1 84 ? -11.033 10.179 -7.200 1.00 82.06 84 PHE A O 1
ATOM 656 N N . GLY A 1 85 ? -13.012 9.502 -6.421 1.00 86.25 85 GLY A N 1
ATOM 657 C CA . GLY A 1 85 ? -12.477 8.457 -5.552 1.00 86.25 85 GLY A CA 1
ATOM 658 C C . GLY A 1 85 ? -12.238 8.932 -4.114 1.00 86.25 85 GLY A C 1
ATOM 659 O O . GLY A 1 85 ? -12.792 9.935 -3.667 1.00 86.25 85 GLY A O 1
ATOM 660 N N . SER A 1 86 ? -11.459 8.154 -3.359 1.00 88.62 86 SER A N 1
ATOM 661 C CA . SER A 1 86 ? -11.113 8.399 -1.945 1.00 88.62 86 SER A CA 1
ATOM 662 C C . SER A 1 86 ? -9.591 8.420 -1.793 1.00 88.62 86 SER A C 1
ATOM 664 O O . SER A 1 86 ? -8.984 7.428 -1.398 1.00 88.62 86 SER A O 1
ATOM 666 N N . CYS A 1 87 ? -8.960 9.508 -2.218 1.00 86.88 87 CYS A N 1
ATOM 667 C CA . CYS A 1 87 ? -7.506 9.641 -2.335 1.00 86.88 87 CYS A CA 1
ATOM 668 C C . CYS A 1 87 ? -6.808 9.587 -0.978 1.00 86.88 87 CYS A C 1
ATOM 670 O O . CYS A 1 87 ? -7.056 10.406 -0.108 1.00 86.88 87 CYS A O 1
ATOM 672 N N . GLU A 1 88 ? -5.994 8.555 -0.766 1.00 86.06 88 GLU A N 1
ATOM 673 C CA . GLU A 1 88 ? -5.182 8.407 0.439 1.00 86.06 88 GLU A CA 1
ATOM 674 C C . GLU A 1 88 ? -3.739 8.771 0.125 1.00 86.06 88 GLU A C 1
ATOM 676 O O . GLU A 1 88 ? -3.173 8.237 -0.828 1.00 86.06 88 GLU A O 1
ATOM 681 N N . ASN A 1 89 ? -3.149 9.628 0.952 1.00 83.69 89 ASN A N 1
ATOM 682 C CA . ASN A 1 89 ? -1.774 10.076 0.768 1.00 83.69 89 ASN A CA 1
ATOM 683 C C . ASN A 1 89 ? -0.801 9.024 1.293 1.00 83.69 89 ASN A C 1
ATOM 685 O O . ASN A 1 89 ? -1.000 8.443 2.371 1.00 83.69 89 ASN A O 1
ATOM 689 N N . HIS A 1 90 ? 0.283 8.828 0.552 1.00 81.56 90 HIS A N 1
ATOM 690 C CA . HIS A 1 90 ? 1.335 7.875 0.873 1.00 81.56 90 HIS A CA 1
ATOM 691 C C . HIS A 1 90 ? 2.709 8.478 0.619 1.00 81.56 90 HIS A C 1
ATOM 693 O O . HIS A 1 90 ? 2.841 9.473 -0.081 1.00 81.56 90 HIS A O 1
ATOM 699 N N . ARG A 1 91 ? 3.739 7.864 1.202 1.00 81.56 91 ARG A N 1
ATOM 700 C CA . ARG A 1 91 ? 5.133 8.268 0.978 1.00 81.56 91 ARG A CA 1
ATOM 701 C C . ARG A 1 91 ? 5.874 7.171 0.247 1.00 81.56 91 ARG A C 1
ATOM 703 O O . ARG A 1 91 ? 5.691 5.994 0.580 1.00 81.56 91 ARG A O 1
ATOM 710 N N . PHE A 1 92 ? 6.739 7.544 -0.687 1.00 80.69 92 PHE A N 1
ATOM 711 C CA . PHE A 1 92 ? 7.523 6.587 -1.453 1.00 80.69 92 PHE A CA 1
ATOM 712 C C . PHE A 1 92 ? 9.009 6.802 -1.232 1.00 80.69 92 PHE A C 1
ATOM 714 O O . PHE A 1 92 ? 9.489 7.915 -1.096 1.00 80.69 92 PHE A O 1
ATOM 721 N N . LYS A 1 93 ? 9.756 5.705 -1.158 1.00 83.62 93 LYS A N 1
ATOM 722 C CA . LYS A 1 93 ? 11.214 5.734 -1.046 1.00 83.62 93 LYS A CA 1
ATOM 723 C C . LYS A 1 93 ? 11.786 4.765 -2.051 1.00 83.62 93 LYS A C 1
ATOM 725 O O . LYS A 1 93 ? 11.399 3.598 -2.044 1.00 83.62 93 LYS A O 1
ATOM 730 N N . ALA A 1 94 ? 12.714 5.228 -2.872 1.00 85.56 94 ALA A N 1
ATOM 731 C CA . ALA A 1 94 ? 13.495 4.375 -3.751 1.00 85.56 94 ALA A CA 1
ATOM 732 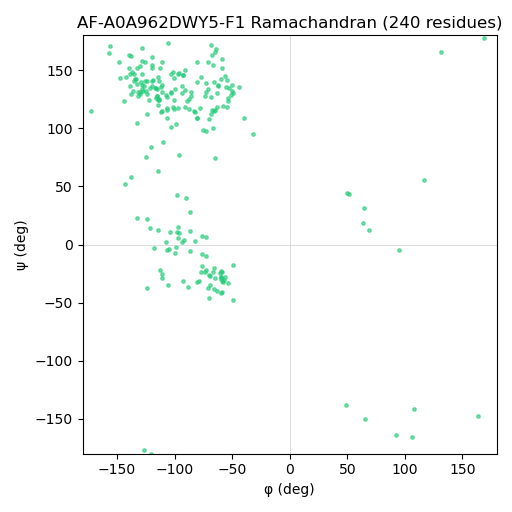C C . ALA A 1 94 ? 14.895 4.164 -3.182 1.00 85.56 94 ALA A C 1
ATOM 734 O O . ALA A 1 94 ? 15.470 5.048 -2.547 1.00 85.56 94 ALA A O 1
ATOM 735 N N . PHE A 1 95 ? 15.442 2.982 -3.421 1.00 87.19 95 PHE A N 1
ATOM 736 C CA . PHE A 1 95 ? 16.780 2.596 -3.015 1.00 87.19 95 PHE A CA 1
ATOM 737 C C . PHE A 1 95 ? 17.455 1.871 -4.170 1.00 87.19 95 PHE A C 1
ATOM 739 O O . PHE A 1 95 ? 16.874 0.939 -4.725 1.00 87.19 95 PHE A O 1
ATOM 746 N N . GLY A 1 96 ? 18.691 2.245 -4.490 1.00 87.25 96 GLY A N 1
ATOM 747 C CA . GLY A 1 96 ? 19.536 1.495 -5.412 1.00 87.25 96 GLY A CA 1
ATOM 748 C C . GLY A 1 96 ? 19.867 0.103 -4.865 1.00 87.25 96 GLY A C 1
ATOM 749 O O . GLY A 1 96 ? 19.655 -0.199 -3.682 1.00 87.25 96 GLY A O 1
ATOM 750 N N . ARG A 1 97 ? 20.431 -0.767 -5.710 1.00 87.19 97 ARG A N 1
ATOM 751 C CA . ARG A 1 97 ? 20.841 -2.125 -5.299 1.00 87.19 97 ARG A CA 1
ATOM 752 C C . ARG A 1 97 ? 21.882 -2.114 -4.174 1.00 87.19 97 ARG A C 1
ATOM 754 O O . ARG A 1 97 ? 21.900 -3.020 -3.346 1.00 87.19 97 ARG A O 1
ATOM 761 N N . GLU A 1 98 ? 22.680 -1.057 -4.105 1.00 86.69 98 GLU A N 1
ATOM 762 C CA . GLU A 1 98 ? 23.714 -0.793 -3.105 1.00 86.69 98 GLU A CA 1
ATOM 763 C C . GLU A 1 98 ? 23.161 -0.095 -1.845 1.00 86.69 98 GLU A C 1
ATOM 765 O O . GLU A 1 98 ? 23.928 0.378 -1.013 1.00 86.69 98 GLU A O 1
ATOM 770 N N . GLN A 1 99 ? 21.831 -0.025 -1.690 1.00 80.38 99 GLN A N 1
ATOM 771 C CA . GLN A 1 99 ? 21.121 0.696 -0.620 1.00 80.38 99 GLN A CA 1
ATOM 772 C C . GLN A 1 99 ? 21.331 2.215 -0.622 1.00 80.38 99 GLN A C 1
ATOM 774 O O . GLN A 1 99 ? 21.035 2.888 0.367 1.00 80.38 99 GLN A O 1
ATOM 779 N N . GLN A 1 100 ? 21.787 2.774 -1.742 1.00 74.19 100 GLN A N 1
ATOM 780 C CA . GLN A 1 100 ? 21.783 4.214 -1.942 1.00 74.19 100 GLN A CA 1
ATOM 781 C C . GLN A 1 100 ? 20.335 4.707 -1.927 1.00 74.19 100 GLN A C 1
ATOM 783 O O . GLN A 1 100 ? 19.532 4.299 -2.760 1.00 74.19 100 GLN A O 1
ATOM 788 N N . LEU A 1 101 ? 20.001 5.573 -0.977 1.00 74.56 101 LEU A N 1
ATOM 789 C CA . LEU A 1 101 ? 18.710 6.248 -0.955 1.00 74.56 101 LEU A CA 1
ATOM 790 C C . LEU A 1 101 ? 18.561 7.113 -2.213 1.00 74.56 101 LEU A C 1
ATOM 792 O O . LEU A 1 101 ? 19.492 7.836 -2.581 1.00 74.56 101 LEU A O 1
ATOM 796 N N . GLY A 1 102 ? 17.380 7.075 -2.834 1.00 65.62 102 GLY A N 1
ATOM 797 C CA . GLY A 1 102 ? 16.930 8.164 -3.696 1.00 65.62 102 GLY A CA 1
ATOM 798 C C . GLY A 1 102 ? 17.096 9.457 -2.907 1.00 65.62 102 GLY A C 1
ATOM 799 O O . GLY A 1 102 ? 16.802 9.481 -1.708 1.00 65.62 102 GLY A O 1
ATOM 800 N N . MET A 1 103 ? 17.700 10.473 -3.523 1.00 63.97 103 MET A N 1
ATOM 801 C CA . MET A 1 103 ? 18.113 11.673 -2.801 1.00 63.97 103 MET A CA 1
ATOM 802 C C . MET A 1 103 ? 16.938 12.206 -1.978 1.00 63.97 103 MET A C 1
ATOM 804 O O . MET A 1 103 ? 15.842 12.388 -2.504 1.00 63.97 103 MET A O 1
ATOM 808 N N . GLN A 1 104 ? 17.158 12.445 -0.684 1.00 61.09 104 GLN A N 1
ATOM 809 C CA . GLN A 1 104 ? 16.234 13.280 0.068 1.00 61.09 104 GLN A CA 1
ATOM 810 C C . GLN A 1 104 ? 16.350 14.667 -0.556 1.00 61.09 104 GLN A C 1
ATOM 812 O O . GLN A 1 104 ? 17.445 15.246 -0.547 1.00 61.09 104 GLN A O 1
ATOM 817 N N . MET A 1 105 ? 15.269 15.158 -1.164 1.00 53.06 105 MET A N 1
ATOM 818 C CA . MET A 1 105 ? 15.248 16.526 -1.667 1.00 53.06 105 MET A CA 1
ATOM 819 C C . MET A 1 105 ? 15.636 17.430 -0.499 1.00 53.06 105 MET A C 1
ATOM 821 O O . MET A 1 105 ? 15.153 17.252 0.620 1.00 53.06 105 MET A O 1
ATOM 825 N N . GLY A 1 106 ? 16.659 18.257 -0.741 1.00 46.38 106 GLY A N 1
ATOM 826 C CA . GLY A 1 106 ? 17.481 18.865 0.296 1.00 46.38 106 GLY A CA 1
ATOM 827 C C . GLY A 1 106 ? 16.653 19.400 1.453 1.00 46.38 106 GLY A C 1
ATOM 828 O O . GLY A 1 106 ? 15.640 20.054 1.241 1.00 46.38 106 GLY A O 1
ATOM 829 N N . SER A 1 107 ? 17.126 19.117 2.665 1.00 40.19 107 SER A N 1
ATOM 830 C CA . SER A 1 107 ? 16.677 19.700 3.923 1.00 40.19 107 SER A CA 1
ATOM 831 C C . SER A 1 107 ? 16.202 21.144 3.746 1.00 40.19 107 SER A C 1
ATOM 833 O O . SER A 1 107 ? 17.001 22.080 3.832 1.00 40.19 107 SER A O 1
ATOM 835 N N . VAL A 1 108 ? 14.898 21.338 3.558 1.00 37.09 108 VAL A N 1
ATOM 836 C CA . VAL A 1 108 ? 14.263 22.523 4.104 1.00 37.09 108 VAL A CA 1
ATOM 837 C C . VAL A 1 108 ? 14.339 22.269 5.607 1.00 37.09 108 VAL A C 1
ATOM 839 O O . VAL A 1 108 ? 13.762 21.282 6.073 1.00 37.09 108 VAL A O 1
ATOM 842 N N . PRO A 1 109 ? 15.132 23.032 6.383 1.00 34.44 109 PRO A N 1
ATOM 843 C CA . PRO A 1 109 ? 15.004 22.970 7.828 1.00 34.44 109 PRO A CA 1
ATOM 844 C C . PRO A 1 109 ? 13.518 23.110 8.133 1.00 34.44 109 PRO A C 1
ATOM 846 O O . PRO A 1 109 ? 12.872 23.990 7.566 1.00 34.44 109 PRO A O 1
ATOM 849 N N . ILE A 1 110 ? 12.982 22.210 8.956 1.00 38.12 110 ILE A N 1
ATOM 850 C CA . ILE A 1 110 ? 11.602 22.258 9.434 1.00 38.12 110 ILE A CA 1
ATOM 851 C C . ILE A 1 110 ? 11.492 23.521 10.303 1.00 38.12 110 ILE A C 1
ATOM 853 O O . ILE A 1 110 ? 11.552 23.470 11.526 1.00 38.12 110 ILE A O 1
ATOM 857 N N . PHE A 1 111 ? 11.463 24.688 9.670 1.00 31.72 111 PHE A N 1
ATOM 858 C CA . PHE A 1 111 ? 10.952 25.897 10.260 1.00 31.72 111 PHE A CA 1
ATOM 859 C C . PHE A 1 111 ? 9.451 25.776 10.100 1.00 31.72 111 PHE A C 1
ATOM 861 O O . PHE A 1 111 ? 8.922 25.849 8.994 1.00 31.72 111 PHE A O 1
ATOM 868 N N . ASP A 1 112 ? 8.777 25.563 11.222 1.00 30.59 112 ASP A N 1
ATOM 869 C CA . ASP A 1 112 ? 7.411 26.034 11.347 1.00 30.59 112 ASP A CA 1
ATOM 870 C C . ASP A 1 112 ? 7.404 27.536 11.004 1.00 30.59 112 ASP A C 1
ATOM 872 O O . ASP A 1 112 ? 8.144 28.300 11.639 1.00 30.59 112 ASP A O 1
ATOM 876 N N . PRO A 1 113 ? 6.606 28.006 10.031 1.00 44.44 113 PRO A N 1
ATOM 877 C CA . PRO A 1 113 ? 5.655 27.272 9.200 1.00 44.44 113 PRO A CA 1
ATOM 878 C C . PRO A 1 113 ? 6.267 26.780 7.866 1.00 44.44 113 PRO A C 1
ATOM 880 O O . PRO A 1 113 ? 7.064 27.505 7.260 1.00 44.44 113 PRO A O 1
ATOM 883 N N . PRO A 1 114 ? 5.837 25.605 7.357 1.00 34.97 114 PRO A N 1
ATOM 884 C CA . PRO A 1 114 ? 6.250 25.091 6.053 1.00 34.97 114 PRO A CA 1
ATOM 885 C C . PRO A 1 114 ? 6.074 26.149 4.951 1.00 34.97 114 PRO A C 1
ATOM 887 O O . PRO A 1 114 ? 5.038 26.826 4.927 1.00 34.97 114 PRO A O 1
ATOM 890 N N . PRO A 1 115 ? 7.043 26.312 4.030 1.00 37.22 115 PRO A N 1
ATOM 891 C CA . PRO A 1 115 ? 6.867 27.186 2.880 1.00 37.22 115 PRO A CA 1
ATOM 892 C C . PRO A 1 115 ? 5.606 26.767 2.108 1.00 37.22 115 PRO A C 1
ATOM 894 O O . PRO A 1 115 ? 5.379 25.573 1.895 1.00 37.22 115 PRO A O 1
ATOM 897 N N . PRO A 1 116 ? 4.760 27.723 1.689 1.00 36.88 116 PRO A N 1
ATOM 898 C CA . PRO A 1 116 ? 3.584 27.402 0.908 1.00 36.88 116 PRO A CA 1
ATOM 899 C C . PRO A 1 116 ? 4.062 26.892 -0.452 1.00 36.88 116 PRO A C 1
ATOM 901 O O . PRO A 1 116 ? 4.655 27.660 -1.208 1.00 36.88 116 PRO A O 1
ATOM 904 N N . ASN A 1 117 ? 3.763 25.619 -0.735 1.00 41.44 117 ASN A N 1
ATOM 905 C CA . ASN A 1 117 ? 3.689 24.990 -2.063 1.00 41.44 117 ASN A CA 1
ATOM 906 C C . ASN A 1 117 ? 4.684 23.850 -2.395 1.00 41.44 117 ASN A C 1
ATOM 908 O O . ASN A 1 117 ? 5.324 23.888 -3.440 1.00 41.44 117 ASN A O 1
ATOM 912 N N . TYR A 1 118 ? 4.714 22.797 -1.565 1.00 43.78 118 TYR A N 1
ATOM 913 C CA . TYR A 1 118 ? 5.046 21.416 -1.982 1.00 43.78 118 TYR A CA 1
ATOM 914 C C . TYR A 1 118 ? 4.091 20.420 -1.289 1.00 43.78 118 TYR A C 1
ATOM 916 O O . TYR A 1 118 ? 4.496 19.597 -0.477 1.00 43.78 118 TYR A O 1
ATOM 924 N N . ASN A 1 119 ? 2.781 20.586 -1.511 1.00 49.69 119 ASN A N 1
ATOM 925 C CA . ASN A 1 119 ? 1.721 19.951 -0.708 1.00 49.69 119 ASN A CA 1
ATOM 926 C C . ASN A 1 119 ? 1.133 18.660 -1.293 1.00 49.69 119 ASN A C 1
ATOM 928 O O . ASN A 1 119 ? 0.135 18.171 -0.761 1.00 49.69 119 ASN A O 1
ATOM 932 N N . ILE A 1 120 ? 1.672 18.138 -2.388 1.00 64.06 120 ILE A N 1
ATOM 933 C CA . ILE A 1 120 ? 1.051 17.010 -3.072 1.00 64.06 120 ILE A CA 1
ATOM 934 C C . ILE A 1 120 ? 1.916 15.785 -2.767 1.00 64.06 120 ILE A C 1
ATOM 936 O O . ILE A 1 120 ? 3.092 15.733 -3.096 1.00 64.06 120 ILE A O 1
ATOM 940 N N . PHE A 1 121 ? 1.372 14.892 -1.941 1.00 72.56 121 PHE A N 1
ATOM 941 C CA . PHE A 1 121 ? 1.945 13.568 -1.726 1.00 72.56 121 PHE A CA 1
ATOM 942 C C . PHE A 1 121 ? 1.305 12.629 -2.741 1.00 72.56 121 PHE A C 1
ATOM 944 O O . PHE A 1 121 ? 0.120 12.813 -3.026 1.00 72.56 121 PHE A O 1
ATOM 951 N N . PRO A 1 122 ? 1.993 11.574 -3.197 1.00 76.62 122 PRO A N 1
ATOM 952 C CA . PRO A 1 122 ? 1.371 10.644 -4.120 1.00 76.62 122 PRO A CA 1
ATOM 953 C C . PRO A 1 122 ? 0.149 9.953 -3.488 1.00 76.62 122 PRO A C 1
ATOM 955 O O . PRO A 1 122 ? 0.182 9.523 -2.324 1.00 76.62 122 PRO A O 1
ATOM 958 N N . GLU A 1 123 ? -0.935 9.833 -4.259 1.00 82.25 123 GLU A N 1
ATOM 959 C CA . GLU A 1 123 ? -2.245 9.423 -3.738 1.00 82.25 123 GLU A CA 1
ATOM 960 C C . GLU A 1 123 ? -2.785 8.138 -4.379 1.00 82.25 123 GLU A C 1
ATOM 962 O O . GLU A 1 123 ? -2.810 7.983 -5.600 1.00 82.25 123 GLU A O 1
ATOM 967 N N . TYR A 1 124 ? -3.335 7.239 -3.555 1.00 87.06 124 TYR A N 1
ATOM 968 C CA . TYR A 1 124 ? -4.126 6.099 -4.026 1.00 87.06 124 TYR A CA 1
ATOM 969 C C . TYR A 1 124 ? -5.629 6.344 -3.824 1.00 87.06 124 TYR A C 1
ATOM 971 O O . TYR A 1 124 ? -6.179 6.149 -2.732 1.00 87.06 124 TYR A O 1
ATOM 979 N N . CYS A 1 125 ? -6.332 6.715 -4.893 1.00 87.00 125 CYS A N 1
ATOM 980 C CA . CYS A 1 125 ? -7.758 7.059 -4.856 1.00 87.00 125 CYS A CA 1
ATOM 981 C C . CYS A 1 125 ? -8.691 5.852 -4.869 1.00 87.00 125 CYS A C 1
ATOM 983 O O . CYS A 1 125 ? -9.737 5.853 -4.205 1.00 87.00 125 CYS A O 1
ATOM 985 N N . TRP A 1 126 ? -8.293 4.774 -5.528 1.00 89.50 126 TRP A N 1
ATOM 986 C CA . TRP A 1 126 ? -9.179 3.661 -5.832 1.00 89.50 126 TRP A CA 1
ATOM 987 C C . TRP A 1 126 ? -8.908 2.441 -4.955 1.00 89.50 126 TRP A C 1
ATOM 989 O O . TRP A 1 126 ? -7.982 2.406 -4.139 1.00 89.50 126 TRP A O 1
ATOM 999 N N . SER A 1 127 ? -9.772 1.433 -5.082 1.00 89.62 127 SER A N 1
ATOM 1000 C CA . SER A 1 127 ? -9.566 0.133 -4.429 1.00 89.62 127 SER A CA 1
ATOM 1001 C C . SER A 1 127 ? -8.474 -0.692 -5.109 1.00 89.62 127 SER A C 1
ATOM 1003 O O . SER A 1 127 ? -7.871 -1.530 -4.450 1.00 89.62 127 SER A O 1
ATOM 1005 N N . VAL A 1 128 ? -8.199 -0.428 -6.386 1.00 90.38 128 VAL A N 1
ATOM 1006 C CA . VAL A 1 128 ? -7.077 -0.957 -7.162 1.00 90.38 128 VAL A CA 1
ATOM 1007 C C . VAL A 1 128 ? -6.435 0.231 -7.857 1.00 90.38 128 VAL A C 1
ATOM 1009 O O . VAL A 1 128 ? -7.143 1.035 -8.452 1.00 90.38 128 VAL A O 1
ATOM 1012 N N . ASN A 1 129 ? -5.121 0.350 -7.754 1.00 86.88 129 ASN A N 1
ATOM 1013 C CA . ASN A 1 129 ? -4.351 1.446 -8.321 1.00 86.88 129 ASN A CA 1
ATOM 1014 C C . ASN A 1 129 ? -3.135 0.853 -9.026 1.00 86.88 129 ASN A C 1
ATOM 1016 O O . ASN A 1 129 ? -2.561 -0.126 -8.534 1.00 86.88 129 ASN A O 1
ATOM 1020 N N . VAL A 1 130 ? -2.764 1.443 -10.152 1.00 86.62 130 VAL A N 1
ATOM 1021 C CA . VAL A 1 130 ? -1.587 1.082 -10.937 1.00 86.62 130 VAL A CA 1
ATOM 1022 C C . VAL A 1 130 ? -0.620 2.254 -10.858 1.00 86.62 130 VAL A C 1
ATOM 1024 O O . VAL A 1 130 ? -0.999 3.394 -11.101 1.00 86.62 130 VAL A O 1
ATOM 1027 N N . SER A 1 131 ? 0.607 1.990 -10.430 1.00 84.56 131 SER A N 1
ATOM 1028 C CA . SER A 1 131 ? 1.673 2.984 -10.375 1.00 84.56 131 SER A CA 1
ATOM 1029 C C . SER A 1 131 ? 2.720 2.621 -11.408 1.00 84.56 131 SER A C 1
ATOM 1031 O O . SER A 1 131 ? 3.389 1.592 -11.268 1.00 84.56 131 SER A O 1
ATOM 1033 N N . ASP A 1 132 ? 2.861 3.478 -12.408 1.00 81.31 132 ASP A N 1
ATOM 1034 C CA . ASP A 1 132 ? 3.864 3.324 -13.449 1.00 81.31 132 ASP A CA 1
ATOM 1035 C C . ASP A 1 132 ? 5.190 3.837 -12.904 1.00 81.31 132 ASP A C 1
ATOM 1037 O O . ASP A 1 132 ? 5.397 5.021 -12.639 1.00 81.31 132 ASP A O 1
ATOM 1041 N N . VAL A 1 133 ? 6.087 2.897 -12.647 1.00 79.31 133 VAL A N 1
ATOM 1042 C CA . VAL A 1 133 ? 7.421 3.160 -12.131 1.00 79.31 133 VAL A CA 1
ATOM 1043 C C . VAL A 1 133 ? 8.330 3.194 -13.346 1.00 79.31 133 VAL A C 1
ATOM 1045 O O . VAL A 1 133 ? 9.003 2.208 -13.607 1.00 79.31 133 VAL A O 1
ATOM 1048 N N . ASN A 1 134 ? 8.311 4.290 -14.104 1.00 75.00 134 ASN A N 1
ATOM 1049 C CA . ASN A 1 134 ? 9.150 4.508 -15.289 1.00 75.00 134 ASN A CA 1
ATOM 1050 C C . ASN A 1 134 ? 9.879 5.862 -15.181 1.00 75.00 134 ASN A C 1
ATOM 1052 O O . ASN A 1 134 ? 9.448 6.736 -14.426 1.00 75.00 134 ASN A O 1
ATOM 1056 N N . GLN A 1 135 ? 10.998 6.039 -15.896 1.00 65.94 135 GLN A N 1
ATOM 1057 C CA . GLN A 1 135 ? 11.707 7.328 -15.928 1.00 65.94 135 GLN A CA 1
ATOM 1058 C C . GLN A 1 135 ? 11.014 8.346 -16.845 1.00 65.94 135 GLN A C 1
ATOM 1060 O O . GLN A 1 135 ? 10.534 8.005 -17.926 1.00 65.94 135 GLN A O 1
ATOM 1065 N N . GLY A 1 136 ? 11.046 9.615 -16.428 1.00 63.62 136 GLY A N 1
ATOM 1066 C CA . GLY A 1 136 ? 10.596 10.769 -17.212 1.00 63.62 136 GLY A CA 1
ATOM 1067 C C . GLY A 1 136 ? 9.093 10.790 -17.501 1.00 63.62 136 GLY A C 1
ATOM 1068 O O . GLY A 1 136 ? 8.289 10.267 -16.731 1.00 63.62 136 GLY A O 1
ATOM 1069 N N . ASP A 1 137 ? 8.735 11.383 -18.640 1.00 59.75 137 ASP A N 1
ATOM 1070 C CA . ASP A 1 137 ? 7.363 11.444 -19.170 1.00 59.75 137 ASP A CA 1
ATOM 1071 C C . ASP A 1 137 ? 7.019 10.201 -20.012 1.00 59.75 137 ASP A C 1
ATOM 1073 O O . ASP A 1 137 ? 6.252 10.269 -20.973 1.00 59.75 137 ASP A O 1
ATOM 1077 N N . ASN A 1 138 ? 7.647 9.059 -19.718 1.00 63.44 138 ASN A N 1
ATOM 1078 C CA . ASN A 1 138 ? 7.371 7.828 -20.440 1.00 63.44 138 ASN A CA 1
ATOM 1079 C C . ASN A 1 138 ? 5.992 7.286 -20.033 1.00 63.44 138 ASN A C 1
ATOM 1081 O O . ASN A 1 138 ? 5.853 6.595 -19.025 1.00 63.44 138 ASN A O 1
ATOM 1085 N N . GLU A 1 139 ? 4.984 7.589 -20.852 1.00 61.06 139 GLU A N 1
ATOM 1086 C CA . GLU A 1 139 ? 3.603 7.107 -20.711 1.00 61.06 139 GLU A CA 1
ATOM 1087 C C . GLU A 1 139 ? 3.437 5.616 -21.068 1.00 61.06 139 GLU A C 1
ATOM 1089 O O . GLU A 1 139 ? 2.313 5.115 -21.129 1.00 61.06 139 GLU A O 1
ATOM 1094 N N . ASN A 1 140 ? 4.523 4.874 -21.326 1.00 65.31 140 ASN A N 1
ATOM 1095 C CA . ASN A 1 140 ? 4.423 3.444 -21.584 1.00 65.31 140 ASN A CA 1
ATOM 1096 C C . ASN A 1 140 ? 3.964 2.695 -20.329 1.00 65.31 140 ASN A C 1
ATOM 1098 O O . ASN A 1 140 ? 4.750 2.347 -19.447 1.00 65.31 140 ASN A O 1
ATOM 1102 N N . SER A 1 141 ? 2.681 2.369 -20.310 1.00 75.12 141 SER A N 1
ATOM 1103 C CA . SER A 1 141 ? 2.087 1.448 -19.357 1.00 75.12 141 SER A CA 1
ATOM 1104 C C . SER A 1 141 ? 2.119 0.022 -19.929 1.00 75.12 141 SER A C 1
ATOM 1106 O O . SER A 1 141 ? 1.776 -0.228 -21.087 1.00 75.12 141 SER A O 1
ATOM 1108 N N . ILE A 1 142 ? 2.547 -0.947 -19.117 1.00 84.44 142 ILE A N 1
ATOM 1109 C CA . ILE A 1 142 ? 2.481 -2.380 -19.428 1.00 84.44 142 ILE A CA 1
ATOM 1110 C C . ILE A 1 142 ? 1.015 -2.826 -19.508 1.00 84.44 142 ILE A C 1
ATOM 1112 O O . ILE A 1 142 ? 0.678 -3.674 -20.340 1.00 84.44 142 ILE A O 1
ATOM 1116 N N . LEU A 1 143 ? 0.158 -2.286 -18.636 1.00 83.50 143 LEU A N 1
ATOM 1117 C CA . LEU A 1 143 ? -1.257 -2.650 -18.534 1.00 83.50 143 LEU A CA 1
ATOM 1118 C C . LEU A 1 143 ? -2.216 -1.682 -19.241 1.00 83.50 143 LEU A C 1
ATOM 1120 O O . LEU A 1 143 ? -3.403 -1.999 -19.322 1.00 83.50 143 LEU A O 1
ATOM 1124 N N . ASP A 1 144 ? -1.722 -0.546 -19.737 1.00 81.44 144 ASP A N 1
ATOM 1125 C CA . ASP A 1 144 ? -2.513 0.547 -20.324 1.00 81.44 144 ASP A CA 1
ATOM 1126 C C . ASP A 1 144 ? -3.654 0.997 -19.386 1.00 81.44 144 ASP A C 1
ATOM 1128 O O . ASP A 1 144 ? -4.826 1.124 -19.754 1.00 81.44 144 ASP A O 1
ATOM 1132 N N . SER A 1 145 ? -3.329 1.125 -18.095 1.00 75.31 145 SER A N 1
ATOM 1133 C CA . SER A 1 145 ? -4.319 1.346 -17.041 1.00 75.31 145 SER A CA 1
ATOM 1134 C C . SER A 1 145 ? -4.661 2.823 -16.877 1.00 75.31 145 SER A C 1
ATOM 1136 O O . SER A 1 145 ? -3.802 3.659 -16.633 1.00 75.31 145 SER A O 1
ATOM 1138 N N . GLN A 1 146 ? -5.957 3.137 -16.843 1.00 70.62 146 GLN A N 1
ATOM 1139 C CA . GLN A 1 146 ? -6.448 4.478 -16.496 1.00 70.62 146 GLN A CA 1
ATOM 1140 C C . GLN A 1 146 ? -6.523 4.731 -14.979 1.00 70.62 146 GLN A C 1
ATOM 1142 O O . GLN A 1 146 ? -6.994 5.782 -14.549 1.00 70.62 146 GLN A O 1
ATOM 1147 N N . LEU A 1 147 ? -6.096 3.772 -14.152 1.00 69.44 147 LEU A N 1
ATOM 1148 C CA . LEU A 1 147 ? -6.066 3.877 -12.687 1.00 69.44 147 LEU A CA 1
ATOM 1149 C C . LEU A 1 147 ? -4.669 4.258 -12.186 1.00 69.44 147 LEU A C 1
ATOM 1151 O O . LEU A 1 147 ? -4.175 3.658 -11.228 1.00 69.44 147 LEU A O 1
ATOM 1155 N N . TRP A 1 148 ? -4.044 5.207 -12.879 1.00 64.12 148 TRP A N 1
ATOM 1156 C CA . TRP A 1 148 ? -2.728 5.743 -12.566 1.00 64.12 148 TRP A CA 1
ATOM 1157 C C . TRP A 1 148 ? -2.684 6.349 -11.162 1.00 64.12 148 TRP A C 1
ATOM 1159 O O . TRP A 1 148 ? -3.690 6.798 -10.601 1.00 64.12 148 TRP A O 1
ATOM 1169 N N . LEU A 1 149 ? -1.494 6.321 -10.577 1.00 67.88 149 LEU A N 1
ATOM 1170 C CA . LEU A 1 149 ? -1.223 7.049 -9.356 1.00 67.88 149 LEU A CA 1
ATOM 1171 C C . LEU A 1 149 ? -1.128 8.539 -9.673 1.00 67.88 149 LEU A C 1
ATOM 1173 O O . LEU A 1 149 ? -0.330 8.948 -10.515 1.00 67.88 149 LEU A O 1
ATOM 1177 N N . ASN A 1 150 ? -1.886 9.345 -8.941 1.00 56.28 150 ASN A N 1
ATOM 1178 C CA . ASN A 1 150 ? -1.744 10.786 -9.030 1.00 56.28 150 ASN A CA 1
ATOM 1179 C C . ASN A 1 150 ? -0.446 11.226 -8.350 1.00 56.28 150 ASN A C 1
ATOM 1181 O O . ASN A 1 150 ? -0.116 10.757 -7.258 1.00 56.28 150 ASN A O 1
ATOM 1185 N N . ASP A 1 151 ? 0.239 12.171 -8.992 1.00 56.25 151 ASP A N 1
ATOM 1186 C CA . ASP A 1 151 ? 1.342 12.931 -8.405 1.00 56.25 151 ASP A CA 1
ATOM 1187 C C . ASP A 1 151 ? 2.596 12.114 -8.029 1.00 56.25 151 ASP A C 1
ATOM 1189 O O . ASP A 1 151 ? 3.355 12.436 -7.122 1.00 56.25 151 ASP A O 1
ATOM 1193 N N . TRP A 1 152 ? 2.865 11.048 -8.786 1.00 64.00 152 TRP A N 1
ATOM 1194 C CA . TRP A 1 152 ? 4.078 10.234 -8.629 1.00 64.00 152 TRP A CA 1
ATOM 1195 C C . TRP A 1 152 ? 5.389 11.013 -8.824 1.00 64.00 152 TRP A C 1
ATOM 1197 O O . TRP A 1 152 ? 6.428 10.641 -8.277 1.00 64.00 152 TRP A O 1
ATOM 1207 N N . GLN A 1 153 ? 5.346 12.081 -9.623 1.00 61.69 153 GLN A N 1
ATOM 1208 C CA . GLN A 1 153 ? 6.516 12.871 -10.004 1.00 61.69 153 GLN A CA 1
ATOM 1209 C C . GLN A 1 153 ? 6.859 13.994 -9.005 1.00 61.69 153 GLN A C 1
ATOM 1211 O O . GLN A 1 153 ? 7.906 14.618 -9.164 1.00 61.69 153 GLN A O 1
ATOM 1216 N N . SER A 1 154 ? 6.039 14.241 -7.972 1.00 62.84 154 SER A N 1
ATOM 1217 C CA . SER A 1 154 ? 6.190 15.423 -7.102 1.00 62.84 154 SER A CA 1
ATOM 1218 C C . SER A 1 154 ? 6.345 15.117 -5.605 1.00 62.84 154 SER A C 1
ATOM 1220 O O . SER A 1 154 ? 6.087 16.008 -4.794 1.00 62.84 154 SER A O 1
ATOM 1222 N N . ASP A 1 155 ? 6.782 13.906 -5.215 1.00 67.06 155 ASP A N 1
ATOM 1223 C CA . ASP A 1 155 ? 6.950 13.551 -3.791 1.00 67.06 155 ASP A CA 1
ATOM 1224 C C . ASP A 1 155 ? 7.860 14.584 -3.074 1.00 67.06 155 ASP A C 1
ATOM 1226 O O . ASP A 1 155 ? 9.024 14.761 -3.443 1.00 67.06 155 ASP A O 1
ATOM 1230 N N . PRO A 1 156 ? 7.346 15.305 -2.058 1.00 68.00 156 PRO A N 1
ATOM 1231 C CA . PRO A 1 156 ? 8.078 16.392 -1.418 1.00 68.00 156 PRO A CA 1
ATOM 1232 C C . PRO A 1 156 ? 9.174 15.893 -0.468 1.00 68.00 156 PRO A C 1
ATOM 1234 O O . PRO A 1 156 ? 10.078 16.656 -0.120 1.00 68.00 156 PRO A O 1
ATOM 1237 N N . ASP A 1 157 ? 9.105 14.632 -0.033 1.00 70.19 157 ASP A N 1
ATOM 1238 C CA . ASP A 1 157 ? 10.051 14.040 0.911 1.00 70.19 157 ASP A CA 1
ATOM 1239 C C . ASP A 1 157 ? 11.218 13.336 0.192 1.00 70.19 157 ASP A C 1
ATOM 1241 O O . ASP A 1 157 ? 12.337 13.284 0.722 1.00 70.19 157 ASP A O 1
ATOM 1245 N N . TYR A 1 158 ? 10.975 12.778 -0.998 1.00 71.38 158 TYR A N 1
ATOM 1246 C CA . TYR A 1 158 ? 11.922 11.923 -1.721 1.00 71.38 158 TYR A CA 1
ATOM 1247 C C . TYR A 1 158 ? 11.973 12.241 -3.214 1.00 71.38 158 TYR A C 1
ATOM 1249 O O . TYR A 1 158 ? 10.972 12.603 -3.813 1.00 71.38 158 TYR A O 1
ATOM 1257 N N . ALA A 1 159 ? 13.143 12.055 -3.833 1.00 69.00 159 ALA A N 1
ATOM 1258 C CA . ALA A 1 159 ? 13.285 12.196 -5.279 1.00 69.00 159 ALA A CA 1
ATOM 1259 C C . ALA A 1 159 ? 12.249 11.348 -6.041 1.00 69.00 159 ALA A C 1
ATOM 1261 O O . ALA A 1 159 ? 12.062 10.162 -5.740 1.00 69.00 159 ALA A O 1
ATOM 1262 N N . SER A 1 160 ? 11.629 11.966 -7.049 1.00 72.25 160 SER A N 1
ATOM 1263 C CA . SER A 1 160 ? 10.740 11.296 -7.994 1.00 72.25 160 SER A CA 1
ATOM 1264 C C . SER A 1 160 ? 11.475 10.168 -8.728 1.00 72.25 160 SER A C 1
ATOM 1266 O O . SER A 1 160 ? 12.706 10.168 -8.819 1.00 72.25 160 SER A O 1
ATOM 1268 N N . VAL A 1 161 ? 10.738 9.206 -9.297 1.00 72.31 161 VAL A N 1
ATOM 1269 C CA . VAL A 1 161 ? 11.355 8.128 -10.098 1.00 72.31 161 VAL A CA 1
ATOM 1270 C C . VAL A 1 161 ? 12.141 8.682 -11.295 1.00 72.31 161 VAL A C 1
ATOM 1272 O O . VAL A 1 161 ? 13.172 8.118 -11.661 1.00 72.31 161 VAL A O 1
ATOM 1275 N N . SER A 1 162 ? 11.709 9.817 -11.850 1.00 72.00 162 SER A N 1
ATOM 1276 C CA . SER A 1 162 ? 12.414 10.554 -12.905 1.00 72.00 162 SER A CA 1
ATOM 1277 C C . SER A 1 162 ? 13.750 11.162 -12.469 1.00 72.00 162 SER A C 1
ATOM 1279 O O . SER A 1 162 ? 14.610 11.367 -13.319 1.00 72.00 162 SER A O 1
ATOM 1281 N N . ASP A 1 163 ? 13.953 11.410 -11.173 1.00 76.94 163 ASP A N 1
ATOM 1282 C CA . ASP A 1 163 ? 15.155 12.062 -10.630 1.00 76.94 163 ASP A CA 1
ATOM 1283 C C . ASP A 1 163 ? 16.122 11.077 -9.947 1.00 76.94 163 ASP A C 1
ATOM 1285 O O . ASP A 1 163 ? 17.065 11.473 -9.250 1.00 76.94 163 ASP A O 1
ATOM 1289 N N . LEU A 1 164 ? 15.898 9.768 -10.100 1.00 80.62 164 LEU A N 1
ATOM 1290 C CA . LEU A 1 164 ? 16.773 8.760 -9.510 1.00 80.62 164 LEU A CA 1
ATOM 1291 C C . LEU A 1 164 ? 18.122 8.722 -10.234 1.00 80.62 164 LEU A C 1
ATOM 1293 O O . LEU A 1 164 ? 18.208 8.627 -11.450 1.00 80.62 164 LEU A O 1
ATOM 1297 N N . SER A 1 165 ? 19.208 8.689 -9.459 1.00 84.62 165 SER A N 1
ATOM 1298 C CA . SER A 1 165 ? 20.571 8.475 -9.984 1.00 84.62 165 SER A CA 1
ATOM 1299 C C . SER A 1 165 ? 20.869 7.013 -10.359 1.00 84.62 165 SER A C 1
ATOM 1301 O O . SER A 1 165 ? 22.015 6.662 -10.639 1.00 84.62 165 SER A O 1
ATOM 1303 N N . PHE A 1 166 ? 19.855 6.148 -10.313 1.00 86.56 166 PHE A N 1
ATOM 1304 C CA . PHE A 1 166 ? 19.946 4.716 -10.558 1.00 86.56 166 PHE A CA 1
ATOM 1305 C C . PHE A 1 166 ? 18.659 4.195 -11.202 1.00 86.56 166 PHE A C 1
ATOM 1307 O O . PHE A 1 166 ? 17.557 4.568 -10.807 1.00 86.56 166 PHE A O 1
ATOM 1314 N N . ASP A 1 167 ? 18.807 3.241 -12.120 1.00 89.00 167 ASP A N 1
ATOM 1315 C CA . ASP A 1 167 ? 17.675 2.684 -12.874 1.00 89.00 167 ASP A CA 1
ATOM 1316 C C . ASP A 1 167 ? 17.175 1.351 -12.296 1.00 89.00 167 ASP A C 1
ATOM 1318 O O . ASP A 1 167 ? 16.261 0.726 -12.831 1.00 89.00 167 ASP A O 1
ATOM 1322 N N . THR A 1 168 ? 17.825 0.834 -11.249 1.00 90.56 168 THR A N 1
ATOM 1323 C CA . THR A 1 168 ? 17.488 -0.472 -10.668 1.00 90.56 168 THR A CA 1
ATOM 1324 C C . THR A 1 168 ? 17.617 -0.457 -9.159 1.00 90.56 168 THR A C 1
ATOM 1326 O O . THR A 1 168 ? 18.540 0.146 -8.604 1.00 90.56 168 THR A O 1
ATOM 1329 N N . GLY A 1 169 ? 16.725 -1.180 -8.489 1.00 90.94 169 GLY A N 1
ATOM 1330 C CA . GLY A 1 169 ? 16.735 -1.232 -7.041 1.00 90.94 169 GLY A CA 1
ATOM 1331 C C . GLY A 1 169 ? 15.442 -1.773 -6.460 1.00 90.94 169 GLY A C 1
ATOM 1332 O O . GLY A 1 169 ? 14.785 -2.632 -7.050 1.00 90.94 169 GLY A O 1
ATOM 1333 N N . TRP A 1 170 ? 15.089 -1.269 -5.287 1.00 90.69 170 TRP A N 1
ATOM 1334 C CA . TRP A 1 170 ? 13.826 -1.557 -4.628 1.00 90.69 170 TRP A CA 1
ATOM 1335 C C . TRP A 1 170 ? 13.182 -0.274 -4.135 1.00 90.69 170 TRP A C 1
ATOM 1337 O O . TRP A 1 170 ? 13.847 0.715 -3.834 1.00 90.69 170 TRP A O 1
ATOM 1347 N N . MET A 1 171 ? 11.863 -0.294 -4.067 1.00 87.38 171 MET A N 1
ATOM 1348 C CA . MET A 1 171 ? 11.072 0.813 -3.568 1.00 87.38 171 MET A CA 1
ATOM 1349 C C . MET A 1 171 ? 10.255 0.373 -2.363 1.00 87.38 171 MET A C 1
ATOM 1351 O O . MET A 1 171 ? 10.038 -0.817 -2.112 1.00 87.38 171 MET A O 1
ATOM 1355 N N . GLN A 1 172 ? 9.799 1.358 -1.606 1.00 88.88 172 GLN A N 1
ATOM 1356 C CA . GLN A 1 172 ? 8.943 1.179 -0.454 1.00 88.88 172 GLN A CA 1
ATOM 1357 C C . GLN A 1 172 ? 7.849 2.240 -0.460 1.00 88.88 172 GLN A C 1
ATOM 1359 O O . GLN A 1 172 ? 8.145 3.428 -0.515 1.00 88.88 172 GLN A O 1
ATOM 1364 N N . THR A 1 173 ? 6.602 1.804 -0.313 1.00 88.31 173 THR A N 1
ATOM 1365 C CA . THR A 1 173 ? 5.473 2.654 0.070 1.00 88.31 173 THR A CA 1
ATOM 1366 C C . THR A 1 173 ? 5.289 2.590 1.580 1.00 88.31 173 THR A C 1
ATOM 1368 O O . THR A 1 173 ? 5.215 1.488 2.135 1.00 88.31 173 THR A O 1
ATOM 1371 N N . ASP A 1 174 ? 5.183 3.743 2.234 1.00 88.69 174 ASP A N 1
ATOM 1372 C CA . ASP A 1 174 ? 4.806 3.856 3.643 1.00 88.69 174 ASP A CA 1
ATOM 1373 C C . ASP A 1 174 ? 3.346 4.309 3.792 1.00 88.69 174 ASP A C 1
ATOM 1375 O O . ASP A 1 174 ? 2.896 5.267 3.158 1.00 88.69 174 ASP A O 1
ATOM 1379 N N . TYR A 1 175 ? 2.604 3.590 4.632 1.00 88.94 175 TYR A N 1
ATOM 1380 C CA . TYR A 1 175 ? 1.186 3.811 4.916 1.00 88.94 175 TYR A CA 1
ATOM 1381 C C . TYR A 1 175 ? 0.941 4.462 6.280 1.00 88.94 175 TYR A C 1
ATOM 1383 O O . TYR A 1 175 ? -0.213 4.732 6.635 1.00 88.94 175 TYR A O 1
ATOM 1391 N N . VAL A 1 176 ? 1.997 4.670 7.070 1.00 84.25 176 VAL A N 1
ATOM 1392 C CA . VAL A 1 176 ? 1.910 5.253 8.407 1.00 84.25 176 VAL A CA 1
ATOM 1393 C C . VAL A 1 176 ? 2.441 6.678 8.363 1.00 84.25 176 VAL A C 1
ATOM 1395 O O . VAL A 1 176 ? 3.621 6.908 8.133 1.00 84.25 176 VAL A O 1
ATOM 1398 N N . ASP A 1 177 ? 1.562 7.639 8.640 1.00 69.25 177 ASP A N 1
ATOM 1399 C CA . ASP A 1 177 ? 1.960 9.020 8.899 1.00 69.25 177 ASP A CA 1
ATOM 1400 C C . ASP A 1 177 ? 1.997 9.251 10.415 1.00 69.25 177 ASP A C 1
ATOM 1402 O O . ASP A 1 177 ? 0.954 9.329 11.070 1.00 69.25 177 ASP A O 1
ATOM 1406 N N . GLU A 1 178 ? 3.206 9.287 10.982 1.00 55.59 178 GLU A N 1
ATOM 1407 C CA . GLU A 1 178 ? 3.435 9.405 12.430 1.00 55.59 178 GLU A CA 1
ATOM 1408 C C . GLU A 1 178 ? 3.131 10.810 12.980 1.00 55.59 178 GLU A C 1
ATOM 1410 O O . GLU A 1 178 ? 3.083 10.984 14.195 1.00 55.59 178 GLU A O 1
ATOM 1415 N N . ILE A 1 179 ? 2.897 11.804 12.113 1.00 48.72 179 ILE A N 1
ATOM 1416 C CA . ILE A 1 179 ? 2.784 13.214 12.516 1.00 48.72 179 ILE A CA 1
ATOM 1417 C C . ILE A 1 179 ? 1.346 13.605 12.900 1.00 48.72 179 ILE A C 1
ATOM 1419 O O . ILE A 1 179 ? 1.165 14.387 13.829 1.00 48.72 179 ILE A O 1
ATOM 1423 N N . THR A 1 180 ? 0.310 13.078 12.232 1.00 52.78 180 THR A N 1
ATOM 1424 C CA . THR A 1 180 ? -1.070 13.588 12.417 1.00 52.78 180 THR A CA 1
ATOM 1425 C C . THR A 1 180 ? -2.108 12.550 12.827 1.00 52.78 180 THR A C 1
ATOM 1427 O O . THR A 1 180 ? -2.982 12.864 13.631 1.00 52.78 180 THR A O 1
ATOM 1430 N N . ASN A 1 181 ? -2.045 11.320 12.313 1.00 54.41 181 ASN A N 1
ATOM 1431 C CA . ASN A 1 181 ? -2.879 10.209 12.778 1.00 54.41 181 ASN A CA 1
ATOM 1432 C C . ASN A 1 181 ? -2.408 8.923 12.084 1.00 54.41 181 ASN A C 1
ATOM 1434 O O . ASN A 1 181 ? -2.547 8.827 10.856 1.00 54.41 181 ASN A O 1
ATOM 1438 N N . PRO A 1 182 ? -1.867 7.932 12.798 1.00 63.53 182 PRO A N 1
ATOM 1439 C CA . PRO A 1 182 ? -1.447 6.700 12.164 1.00 63.53 182 PRO A CA 1
ATOM 1440 C C . PRO A 1 182 ? -2.698 5.944 11.719 1.00 63.53 182 PRO A C 1
ATOM 1442 O O . PRO A 1 182 ? -3.429 5.437 12.563 1.00 63.53 182 PRO A O 1
ATOM 1445 N N . SER A 1 183 ? -2.966 5.883 10.411 1.00 85.19 183 SER A N 1
ATOM 1446 C CA . SER A 1 183 ? -3.966 4.982 9.821 1.00 85.19 183 SER A CA 1
ATOM 1447 C C . SER A 1 183 ? -3.883 3.631 10.537 1.00 85.19 183 SER A C 1
ATOM 1449 O O . SER A 1 183 ? -2.855 2.965 10.435 1.00 85.19 183 SER A O 1
ATOM 1451 N N . LYS A 1 184 ? -4.874 3.274 11.360 1.00 92.50 184 LYS A N 1
ATOM 1452 C CA . LYS A 1 184 ? -4.791 2.082 12.212 1.00 92.50 184 LYS A CA 1
ATOM 1453 C C . LYS A 1 184 ? -6.144 1.440 12.454 1.00 92.50 184 LYS A C 1
ATOM 1455 O O . LYS A 1 184 ? -7.179 2.097 12.365 1.00 92.50 184 LYS A O 1
ATOM 1460 N N . LEU A 1 185 ? -6.102 0.156 12.779 1.00 94.62 185 LEU A N 1
ATOM 1461 C CA . LEU A 1 185 ? -7.220 -0.604 13.315 1.00 94.62 185 LEU A CA 1
ATOM 1462 C C . LEU A 1 185 ? -6.919 -0.976 14.763 1.00 94.62 185 LEU A C 1
ATOM 1464 O O . LEU A 1 185 ? -5.817 -1.429 15.068 1.00 94.62 185 LEU A O 1
ATOM 1468 N N . THR A 1 186 ? -7.909 -0.811 15.633 1.00 95.50 186 THR A N 1
ATOM 1469 C CA . THR A 1 186 ? -7.794 -1.135 17.056 1.00 95.50 186 THR A CA 1
ATOM 1470 C C . THR A 1 186 ? -8.732 -2.286 17.393 1.00 95.50 186 THR A C 1
ATOM 1472 O O . THR A 1 186 ? -9.933 -2.219 17.130 1.00 95.50 186 THR A O 1
ATOM 1475 N N . GLY A 1 187 ? -8.175 -3.347 17.963 1.00 96.06 187 GLY A N 1
ATOM 1476 C CA . GLY A 1 187 ? -8.907 -4.495 18.486 1.00 96.06 187 GLY A CA 1
ATOM 1477 C C . GLY A 1 187 ? -8.521 -4.778 19.934 1.00 96.06 187 GLY A C 1
ATOM 1478 O O . GLY A 1 187 ? -7.738 -4.042 20.535 1.00 96.06 187 GLY A O 1
ATOM 1479 N N . THR A 1 188 ? -9.073 -5.851 20.496 1.00 97.44 188 THR A N 1
ATOM 1480 C CA . THR A 1 188 ? -8.867 -6.206 21.908 1.00 97.44 188 THR A CA 1
ATOM 1481 C C . THR A 1 188 ? -8.449 -7.666 22.057 1.00 97.44 188 THR A C 1
ATOM 1483 O O . THR A 1 188 ? -9.077 -8.562 21.479 1.00 97.44 188 THR A O 1
ATOM 1486 N N . GLY A 1 189 ? -7.398 -7.917 22.833 1.00 94.81 189 GLY A N 1
ATOM 1487 C CA . GLY A 1 189 ? -6.963 -9.248 23.240 1.00 94.81 189 GLY A CA 1
ATOM 1488 C C . GLY A 1 189 ? -7.957 -9.921 24.189 1.00 94.81 189 GLY A C 1
ATOM 1489 O O . GLY A 1 189 ? -8.821 -9.278 24.783 1.00 94.81 189 GLY A O 1
ATOM 1490 N N . ASP A 1 190 ? -7.855 -11.242 24.345 1.00 90.56 190 ASP A N 1
ATOM 1491 C CA . ASP A 1 190 ? -8.750 -11.996 25.242 1.00 90.56 190 ASP A CA 1
ATOM 1492 C C . ASP A 1 190 ? -8.552 -11.627 26.732 1.00 90.56 190 ASP A C 1
ATOM 1494 O O . ASP A 1 190 ? -9.446 -11.846 27.547 1.00 90.56 190 ASP A O 1
ATOM 1498 N N . ASN A 1 191 ? -7.400 -11.051 27.086 1.00 90.81 191 ASN A N 1
ATOM 1499 C CA . ASN A 1 191 ? -7.059 -10.550 28.421 1.00 90.81 191 ASN A CA 1
ATOM 1500 C C . ASN A 1 191 ? -7.367 -9.054 28.627 1.00 90.81 191 ASN A C 1
ATOM 1502 O O . ASN A 1 191 ? -7.101 -8.536 29.708 1.00 90.81 191 ASN A O 1
ATOM 1506 N N . GLY A 1 192 ? -7.942 -8.375 27.630 1.00 91.62 192 GLY A N 1
ATOM 1507 C CA . GLY A 1 192 ? -8.272 -6.949 27.696 1.00 91.62 192 GLY A CA 1
ATOM 1508 C C . GLY A 1 192 ? -7.216 -6.007 27.111 1.00 91.62 192 GLY A C 1
ATOM 1509 O O . GLY A 1 192 ? -7.507 -4.820 27.000 1.00 91.62 192 GLY A O 1
ATOM 1510 N N . GLU A 1 193 ? -6.058 -6.519 26.677 1.00 95.38 193 GLU A N 1
ATOM 1511 C CA . GLU A 1 193 ? -5.030 -5.727 25.988 1.00 95.38 193 GLU A CA 1
ATOM 1512 C C . GLU A 1 193 ? -5.595 -5.026 24.747 1.00 95.38 193 GLU A C 1
ATOM 1514 O O . GLU A 1 193 ? -6.421 -5.574 24.010 1.00 95.38 193 GLU A O 1
ATOM 1519 N N . ILE A 1 194 ? -5.109 -3.822 24.469 1.00 95.88 194 ILE A N 1
ATOM 1520 C CA . ILE A 1 194 ? -5.426 -3.094 23.244 1.00 95.88 194 ILE A CA 1
ATOM 1521 C C . ILE A 1 194 ? -4.404 -3.484 22.179 1.00 95.88 194 ILE A C 1
ATOM 1523 O O . ILE A 1 194 ? -3.199 -3.328 22.367 1.00 95.88 194 ILE A O 1
ATOM 1527 N N . HIS A 1 195 ? -4.889 -3.980 21.042 1.00 95.50 195 HIS A N 1
ATOM 1528 C CA . HIS A 1 195 ? -4.058 -4.324 19.892 1.00 95.50 195 HIS A CA 1
ATOM 1529 C C . HIS A 1 195 ? -4.246 -3.284 18.791 1.00 95.50 195 HIS A C 1
ATOM 1531 O O . HIS A 1 195 ? -5.332 -3.157 18.223 1.00 95.50 195 HIS A O 1
ATOM 1537 N N . GLU A 1 196 ? -3.183 -2.571 18.442 1.00 94.50 196 GLU A N 1
ATOM 1538 C CA . GLU A 1 196 ? -3.202 -1.528 17.422 1.00 94.50 196 GLU A CA 1
ATOM 1539 C C . GLU A 1 196 ? -2.401 -1.958 16.194 1.00 94.50 196 GLU A C 1
ATOM 1541 O O . GLU A 1 196 ? -1.186 -2.132 16.251 1.00 94.50 196 GLU A O 1
ATOM 1546 N N . PHE A 1 197 ? -3.085 -2.119 15.064 1.00 95.00 197 PHE A N 1
ATOM 1547 C CA . PHE A 1 197 ? -2.510 -2.506 13.780 1.00 95.00 197 PHE A CA 1
ATOM 1548 C C . PHE A 1 197 ? -2.355 -1.262 12.914 1.00 95.00 197 PHE A C 1
ATOM 1550 O O . PHE A 1 197 ? -3.350 -0.646 12.547 1.00 95.00 197 PHE A O 1
ATOM 1557 N N . PHE A 1 198 ? -1.127 -0.901 12.561 1.00 93.62 198 PHE A N 1
ATOM 1558 C CA . PHE A 1 198 ? -0.814 0.331 11.837 1.00 93.62 198 PHE A CA 1
ATOM 1559 C C . PHE A 1 198 ? -0.698 0.094 10.324 1.00 93.62 198 PHE A C 1
ATOM 1561 O O . PHE A 1 198 ? -0.215 -0.947 9.876 1.00 93.62 198 PHE A O 1
ATOM 1568 N N . GLY A 1 199 ? -1.084 1.102 9.544 1.00 93.44 199 GLY A N 1
ATOM 1569 C CA . GLY A 1 199 ? -1.002 1.155 8.088 1.00 93.44 199 GLY A CA 1
ATOM 1570 C C . GLY A 1 199 ? -2.356 1.028 7.390 1.00 93.44 199 GLY A C 1
ATOM 1571 O O . GLY A 1 199 ? -3.359 1.592 7.827 1.00 93.44 199 GLY A O 1
ATOM 1572 N N . LYS A 1 200 ? -2.382 0.304 6.269 1.00 94.38 200 LYS A N 1
ATOM 1573 C CA . LYS A 1 200 ? -3.592 0.067 5.465 1.00 94.38 200 LYS A CA 1
ATOM 1574 C C . LYS A 1 200 ? -3.752 -1.426 5.162 1.00 94.38 200 LYS A C 1
ATOM 1576 O O . LYS A 1 200 ? -2.749 -2.139 5.101 1.00 94.38 200 LYS A O 1
ATOM 1581 N N . PRO A 1 201 ? -4.986 -1.914 4.942 1.00 95.81 201 PRO A N 1
ATOM 1582 C CA . PRO A 1 201 ? -5.219 -3.275 4.485 1.00 95.81 201 PRO A CA 1
ATOM 1583 C C . PRO A 1 201 ? -4.864 -3.355 3.000 1.00 95.81 201 PRO A C 1
ATOM 1585 O O . PRO A 1 201 ? -5.660 -2.952 2.155 1.00 95.81 201 PRO A O 1
ATOM 1588 N N . VAL A 1 202 ? -3.661 -3.834 2.685 1.00 95.69 202 VAL A N 1
ATOM 1589 C CA . VAL A 1 202 ? -3.079 -3.746 1.341 1.00 95.69 202 VAL A CA 1
ATOM 1590 C C . VAL A 1 202 ? -2.564 -5.093 0.846 1.0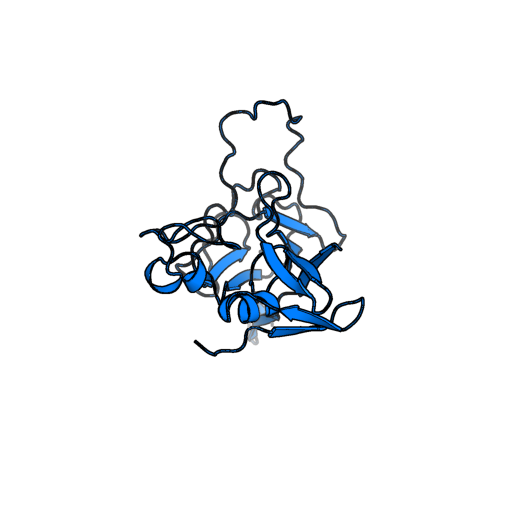0 95.69 202 VAL A C 1
ATOM 1592 O O . VAL A 1 202 ? -1.965 -5.864 1.592 1.00 95.69 202 VAL A O 1
ATOM 1595 N N . VAL A 1 203 ? -2.795 -5.358 -0.437 1.00 96.25 203 VAL A N 1
ATOM 1596 C CA . VAL A 1 203 ? -2.215 -6.469 -1.201 1.00 96.25 203 VAL A CA 1
ATOM 1597 C C . VAL A 1 203 ? -1.836 -5.984 -2.599 1.00 96.25 203 VAL A C 1
ATOM 1599 O O . VAL A 1 203 ? -2.288 -4.929 -3.036 1.00 96.25 203 VAL A O 1
ATOM 1602 N N . GLY A 1 204 ? -1.002 -6.730 -3.313 1.00 94.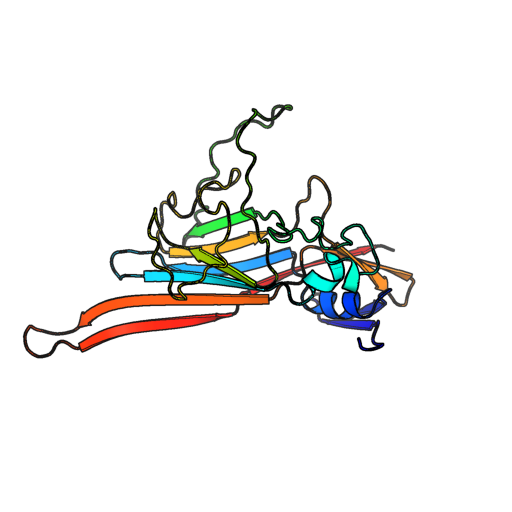62 204 GLY A N 1
ATOM 1603 C CA . GLY A 1 204 ? -0.424 -6.243 -4.553 1.00 94.62 204 GLY A CA 1
ATOM 1604 C C . GLY A 1 204 ? 0.705 -7.107 -5.092 1.00 94.62 204 GLY A C 1
ATOM 1605 O O . GLY A 1 204 ? 1.094 -8.133 -4.516 1.00 94.62 204 GLY A O 1
ATOM 1606 N N . PHE A 1 205 ? 1.185 -6.683 -6.247 1.00 95.00 205 PHE A N 1
ATOM 1607 C CA . PHE A 1 205 ? 2.300 -7.266 -6.972 1.00 95.00 205 PHE A CA 1
ATOM 1608 C C . PHE A 1 205 ? 2.887 -6.204 -7.902 1.00 95.00 205 PHE A C 1
ATOM 1610 O O . PHE A 1 205 ? 2.233 -5.202 -8.193 1.00 95.00 205 PHE A O 1
ATOM 1617 N N . ASN A 1 206 ? 4.089 -6.447 -8.411 1.00 92.31 206 ASN A N 1
ATOM 1618 C CA . ASN A 1 206 ? 4.644 -5.683 -9.516 1.00 92.31 206 ASN A CA 1
ATOM 1619 C C . ASN A 1 206 ? 4.750 -6.534 -10.785 1.00 92.31 206 ASN A C 1
ATOM 1621 O O . ASN A 1 206 ? 4.810 -7.768 -10.733 1.00 92.31 206 ASN A O 1
ATOM 1625 N N . ILE A 1 207 ? 4.787 -5.847 -11.919 1.00 92.81 207 ILE A N 1
ATOM 1626 C CA . ILE A 1 207 ? 5.104 -6.397 -13.229 1.00 92.81 207 ILE A CA 1
ATOM 1627 C C . ILE A 1 207 ? 6.380 -5.715 -13.704 1.00 92.81 207 ILE A C 1
ATOM 1629 O O . ILE A 1 207 ? 6.522 -4.504 -13.575 1.00 92.81 207 ILE A O 1
ATOM 1633 N N . GLN A 1 208 ? 7.310 -6.500 -14.233 1.00 91.88 208 GLN A N 1
ATOM 1634 C CA . GLN A 1 208 ? 8.513 -6.006 -14.892 1.00 91.88 208 GLN A CA 1
ATOM 1635 C C . GLN A 1 208 ? 8.532 -6.560 -16.306 1.00 91.88 208 GLN A C 1
ATOM 1637 O O . GLN A 1 208 ? 8.450 -7.778 -16.478 1.00 91.88 208 GLN A O 1
ATOM 1642 N N . LYS A 1 209 ? 8.629 -5.685 -17.300 1.00 90.88 209 LYS A N 1
ATOM 1643 C CA . LYS A 1 209 ? 8.729 -6.038 -18.717 1.00 90.88 209 LYS A CA 1
ATOM 1644 C C . LYS A 1 209 ? 10.097 -5.614 -19.234 1.00 90.88 209 LYS A C 1
ATOM 1646 O O . LYS A 1 209 ? 10.617 -4.592 -18.816 1.00 90.88 209 LYS 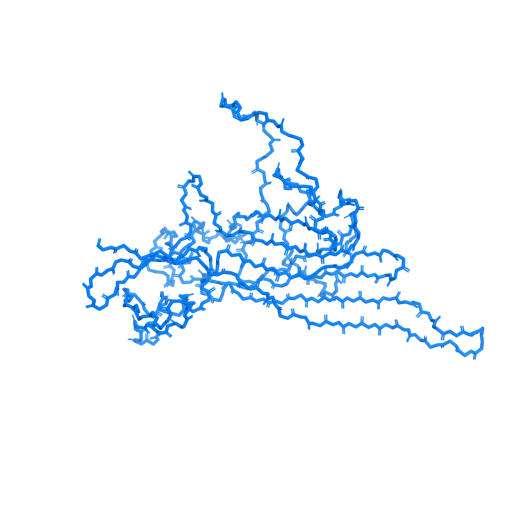A O 1
ATOM 1651 N N . TYR A 1 210 ? 10.661 -6.415 -20.128 1.00 88.50 210 TYR A N 1
ATOM 1652 C CA . TYR A 1 210 ? 11.945 -6.184 -20.782 1.00 88.50 210 TYR A CA 1
ATOM 1653 C C . TYR A 1 210 ? 11.768 -6.357 -22.285 1.00 88.50 210 TYR A C 1
ATOM 1655 O O . TYR A 1 210 ? 11.237 -7.386 -22.721 1.00 88.50 210 TYR A O 1
ATOM 1663 N N . VAL A 1 211 ? 12.236 -5.386 -23.065 1.00 83.69 211 VAL A N 1
ATOM 1664 C CA . VAL A 1 211 ? 12.194 -5.412 -24.532 1.00 83.69 211 VAL A CA 1
ATOM 1665 C C . VAL A 1 211 ? 13.623 -5.324 -25.064 1.00 83.69 211 VAL A C 1
ATOM 1667 O O . VAL A 1 211 ? 14.110 -4.255 -25.415 1.00 83.69 211 VAL A O 1
ATOM 1670 N N . ASN A 1 212 ? 14.315 -6.466 -25.135 1.00 70.31 212 ASN A N 1
ATOM 1671 C CA . ASN A 1 212 ? 15.730 -6.530 -25.533 1.00 70.31 212 ASN A CA 1
ATOM 1672 C C . ASN A 1 212 ? 15.924 -6.701 -27.047 1.00 70.31 212 ASN A C 1
ATOM 1674 O O . ASN A 1 212 ? 16.776 -7.477 -27.482 1.00 70.31 212 ASN A O 1
ATOM 1678 N N . GLY A 1 213 ? 15.115 -6.013 -27.858 1.00 69.62 213 GLY A N 1
ATOM 1679 C CA . GLY A 1 213 ? 15.191 -6.096 -29.318 1.00 69.62 213 GLY A CA 1
ATOM 1680 C C . GLY A 1 213 ? 15.221 -7.543 -29.828 1.00 69.62 213 GLY A C 1
ATOM 1681 O O . GLY A 1 213 ? 14.485 -8.408 -29.342 1.00 69.62 213 GLY A O 1
ATOM 1682 N N . ALA A 1 214 ? 16.074 -7.807 -30.817 1.00 68.19 214 ALA A N 1
ATOM 1683 C CA . ALA A 1 214 ? 16.259 -9.139 -31.368 1.00 68.19 214 ALA A CA 1
ATOM 1684 C C . ALA A 1 214 ? 17.686 -9.654 -31.095 1.00 68.19 214 ALA A C 1
ATOM 1686 O O . ALA A 1 214 ? 18.677 -8.972 -31.351 1.00 68.19 214 ALA A O 1
ATOM 1687 N N . LEU A 1 215 ? 17.778 -10.854 -30.519 1.00 63.16 215 LEU A N 1
ATOM 1688 C CA . LEU A 1 215 ? 19.021 -11.567 -30.252 1.00 63.16 215 LEU A CA 1
ATOM 1689 C C . LEU A 1 215 ? 19.396 -12.395 -31.486 1.00 63.16 215 LEU A C 1
ATOM 1691 O O . LEU A 1 215 ? 18.671 -13.319 -31.852 1.00 63.16 215 LEU A O 1
ATOM 1695 N N . GLY A 1 216 ? 20.536 -12.081 -32.101 1.00 63.69 216 GLY A N 1
ATOM 1696 C CA . GLY A 1 216 ? 21.129 -12.841 -33.206 1.00 63.69 216 GLY A CA 1
ATOM 1697 C C . GLY A 1 216 ? 21.545 -11.972 -34.394 1.00 63.69 216 GLY A C 1
ATOM 1698 O O . GLY A 1 216 ? 21.151 -10.811 -34.493 1.00 63.69 216 GLY A O 1
ATOM 1699 N N . ASP A 1 217 ? 22.347 -12.550 -35.288 1.00 66.56 217 ASP A N 1
ATOM 1700 C CA . ASP A 1 217 ? 22.888 -11.883 -36.480 1.00 66.56 217 ASP A CA 1
ATOM 1701 C C . ASP A 1 217 ? 21.784 -11.565 -37.512 1.00 66.56 217 ASP A C 1
ATOM 1703 O O . ASP A 1 217 ? 20.656 -12.053 -37.397 1.00 66.56 217 ASP A O 1
ATOM 1707 N N . GLU A 1 218 ? 22.121 -10.802 -38.563 1.00 60.16 218 GLU A N 1
ATOM 1708 C CA . GLU A 1 218 ? 21.202 -10.266 -39.595 1.00 60.16 218 GLU A CA 1
ATOM 1709 C C . GLU A 1 218 ? 20.224 -11.290 -40.224 1.00 60.16 218 GLU A C 1
ATOM 1711 O O . GLU A 1 218 ? 19.210 -10.888 -40.788 1.00 60.16 218 GLU A O 1
ATOM 1716 N N . ASN A 1 219 ? 20.477 -12.602 -40.101 1.00 62.78 219 ASN A N 1
ATOM 1717 C CA . ASN A 1 219 ? 19.652 -13.678 -40.669 1.00 62.78 219 ASN A CA 1
ATOM 1718 C C . ASN A 1 219 ? 19.016 -14.646 -39.646 1.00 62.78 219 ASN A C 1
ATOM 1720 O O . ASN A 1 219 ? 18.268 -15.538 -40.049 1.00 62.78 219 ASN A O 1
ATOM 1724 N N . THR A 1 220 ? 19.282 -14.509 -38.342 1.00 61.12 220 THR A N 1
ATOM 1725 C CA . THR A 1 220 ? 18.739 -15.398 -37.289 1.00 61.12 220 THR A CA 1
ATOM 1726 C C . THR A 1 220 ? 18.419 -14.622 -36.018 1.00 61.12 220 THR A C 1
ATOM 1728 O O . THR A 1 220 ? 18.879 -14.966 -34.931 1.00 61.12 220 THR A O 1
ATOM 1731 N N . SER A 1 221 ? 17.652 -13.546 -36.157 1.00 70.38 221 SER A N 1
ATOM 1732 C CA . SER A 1 221 ? 17.263 -12.719 -35.023 1.00 70.38 221 SER A CA 1
ATOM 1733 C C . SER A 1 221 ? 15.978 -13.246 -34.376 1.00 70.38 221 SER A C 1
ATOM 1735 O O . SER A 1 221 ? 14.961 -13.416 -35.051 1.00 70.38 221 SER A O 1
ATOM 1737 N N . VAL A 1 222 ? 16.017 -13.516 -33.069 1.00 69.81 222 VAL A N 1
ATOM 1738 C CA . VAL A 1 222 ? 14.842 -13.879 -32.260 1.00 69.81 222 VAL A CA 1
ATOM 1739 C C . VAL A 1 222 ? 14.515 -12.761 -31.280 1.00 69.81 222 VAL A C 1
ATOM 1741 O O . VAL A 1 222 ? 15.391 -12.271 -30.576 1.00 69.81 222 VAL A O 1
ATOM 1744 N N . LEU A 1 223 ? 13.248 -12.351 -31.218 1.00 71.25 223 LEU A N 1
ATOM 1745 C CA . LEU A 1 223 ? 12.804 -11.333 -30.263 1.00 71.25 223 LEU A CA 1
ATOM 1746 C C . LEU A 1 223 ? 12.995 -11.828 -28.826 1.00 71.25 223 LEU A C 1
ATOM 1748 O O . LEU A 1 223 ? 12.557 -12.926 -28.482 1.00 71.25 223 LEU A O 1
ATOM 1752 N N . ALA A 1 224 ? 13.619 -11.002 -27.990 1.00 71.81 224 ALA A N 1
ATOM 1753 C CA . ALA A 1 224 ? 13.987 -11.349 -26.621 1.00 71.81 224 ALA A CA 1
ATOM 1754 C C . ALA A 1 224 ? 13.208 -10.508 -25.607 1.00 71.81 224 ALA A C 1
ATOM 1756 O O . ALA A 1 224 ? 13.769 -9.712 -24.851 1.00 71.81 224 ALA A O 1
ATOM 1757 N N . ASN A 1 225 ? 11.889 -10.690 -25.613 1.00 82.19 225 ASN A N 1
ATOM 1758 C CA . ASN A 1 225 ? 10.987 -9.990 -24.707 1.00 82.19 225 ASN A CA 1
ATOM 1759 C C . ASN A 1 225 ? 10.613 -10.895 -23.534 1.00 82.19 225 ASN A C 1
ATOM 1761 O O . ASN A 1 225 ? 10.245 -12.055 -23.731 1.00 82.19 225 ASN A O 1
ATOM 1765 N N . TYR A 1 226 ? 10.665 -10.355 -22.319 1.00 86.25 226 TYR A N 1
ATOM 1766 C CA . TYR A 1 226 ? 10.340 -11.093 -21.099 1.00 86.25 226 TYR A CA 1
ATOM 1767 C C . TYR A 1 226 ? 9.462 -10.246 -20.191 1.00 86.25 226 TYR A C 1
ATOM 1769 O O . TYR A 1 226 ? 9.621 -9.031 -20.125 1.00 86.25 226 TYR A O 1
ATOM 1777 N N . ALA A 1 227 ? 8.560 -10.897 -19.462 1.00 89.56 227 ALA A N 1
ATOM 1778 C CA . ALA A 1 227 ? 7.785 -10.263 -18.411 1.00 89.56 227 ALA A CA 1
ATOM 1779 C C . ALA A 1 227 ? 7.785 -11.145 -17.163 1.00 89.56 227 ALA A C 1
ATOM 1781 O O . ALA A 1 227 ? 7.731 -12.374 -17.256 1.00 89.56 227 ALA A O 1
ATOM 1782 N N . VAL A 1 228 ? 7.854 -10.520 -15.993 1.00 92.00 228 VAL A N 1
ATOM 1783 C CA . VAL A 1 228 ? 7.852 -11.201 -14.698 1.00 92.00 228 VAL A CA 1
ATOM 1784 C C . VAL A 1 228 ? 6.858 -10.514 -13.778 1.00 92.00 228 VAL A C 1
ATOM 1786 O O . VAL A 1 228 ? 6.803 -9.290 -13.719 1.00 92.00 228 VAL A O 1
ATOM 1789 N N . ILE A 1 229 ? 6.105 -11.317 -13.030 1.00 93.94 229 ILE A N 1
ATOM 1790 C CA . ILE A 1 229 ? 5.228 -10.851 -11.957 1.00 93.94 229 ILE A CA 1
ATOM 1791 C C . ILE A 1 229 ? 5.860 -11.249 -10.627 1.00 93.94 229 ILE A C 1
ATOM 1793 O O . ILE A 1 229 ? 6.180 -12.427 -10.432 1.00 93.94 229 ILE A O 1
ATOM 1797 N N . LYS A 1 230 ? 6.020 -10.304 -9.696 1.00 94.44 230 LYS A N 1
ATOM 1798 C CA . LYS A 1 230 ? 6.491 -10.606 -8.335 1.00 94.44 230 LYS A CA 1
ATOM 1799 C C . LYS A 1 230 ? 5.502 -10.070 -7.313 1.00 94.44 230 LYS A C 1
ATOM 1801 O O . LYS A 1 230 ? 5.074 -8.923 -7.374 1.00 94.44 230 LYS A O 1
ATOM 1806 N N . ARG A 1 231 ? 5.142 -10.909 -6.343 1.00 95.31 231 ARG A N 1
ATOM 1807 C CA . ARG A 1 231 ? 4.307 -10.491 -5.211 1.00 95.31 231 ARG A CA 1
ATOM 1808 C C . ARG A 1 231 ? 5.071 -9.480 -4.359 1.00 95.31 231 ARG A C 1
ATOM 1810 O O . ARG A 1 231 ? 6.256 -9.688 -4.095 1.00 95.31 231 ARG A O 1
ATOM 1817 N N . ASP A 1 232 ? 4.374 -8.454 -3.882 1.00 94.44 232 ASP A N 1
ATOM 1818 C CA . ASP A 1 232 ? 4.990 -7.487 -2.980 1.00 94.44 232 ASP A CA 1
ATOM 1819 C C . ASP A 1 232 ? 5.345 -8.132 -1.632 1.00 94.44 232 ASP A C 1
ATOM 1821 O O . ASP A 1 232 ? 4.741 -9.110 -1.173 1.00 94.44 232 ASP A O 1
ATOM 1825 N N . LYS A 1 233 ? 6.337 -7.543 -0.976 1.00 95.31 233 LYS A N 1
ATOM 1826 C CA . LYS A 1 233 ? 6.714 -7.834 0.404 1.00 95.31 233 LYS A CA 1
ATOM 1827 C C . LYS A 1 233 ? 6.061 -6.791 1.306 1.00 95.31 233 LYS A C 1
ATOM 1829 O O . LYS A 1 233 ? 5.938 -5.629 0.928 1.00 95.31 233 LYS A O 1
ATOM 1834 N N . TYR A 1 234 ? 5.687 -7.187 2.517 1.00 94.75 234 TYR A N 1
ATOM 1835 C CA . TYR A 1 234 ? 4.992 -6.310 3.458 1.00 94.75 234 TYR A CA 1
ATOM 1836 C C . TYR A 1 234 ? 5.691 -6.297 4.806 1.00 94.75 234 TYR A C 1
ATOM 1838 O O . TYR A 1 234 ? 6.210 -7.324 5.246 1.00 94.75 234 TYR A O 1
ATOM 1846 N N . LYS A 1 235 ? 5.649 -5.151 5.488 1.00 93.50 235 LYS A N 1
ATOM 1847 C CA . LYS A 1 235 ? 5.934 -5.083 6.923 1.00 93.50 235 LYS A CA 1
ATOM 1848 C C . LYS A 1 235 ? 4.656 -4.768 7.676 1.00 93.50 235 LYS A C 1
ATOM 1850 O O . LYS A 1 235 ? 3.879 -3.906 7.264 1.00 93.50 235 LYS A O 1
ATOM 1855 N N . ARG A 1 236 ? 4.456 -5.463 8.791 1.00 91.94 236 ARG A N 1
ATOM 1856 C CA . ARG A 1 236 ? 3.385 -5.179 9.744 1.00 91.94 236 ARG A CA 1
ATOM 1857 C C . ARG A 1 236 ? 3.959 -4.409 10.925 1.00 91.94 236 ARG A C 1
ATOM 1859 O O . ARG A 1 236 ? 5.067 -4.694 11.367 1.00 91.94 236 ARG A O 1
ATOM 1866 N N . LYS A 1 237 ? 3.187 -3.461 11.448 1.00 92.31 237 LYS A N 1
ATOM 1867 C CA . LYS A 1 237 ? 3.473 -2.765 12.704 1.00 92.31 237 LYS A CA 1
ATOM 1868 C C . LYS A 1 237 ? 2.264 -2.962 13.607 1.00 92.31 237 LYS A C 1
ATOM 1870 O O . LYS A 1 237 ? 1.178 -2.483 13.285 1.00 92.31 237 LYS A O 1
ATOM 1875 N N . ILE A 1 238 ? 2.455 -3.720 14.682 1.00 93.06 238 ILE A N 1
ATOM 1876 C CA . ILE A 1 238 ? 1.426 -4.003 15.681 1.00 93.06 238 ILE A CA 1
ATOM 1877 C C . ILE A 1 238 ? 1.975 -3.572 17.035 1.00 93.06 238 ILE A C 1
ATOM 1879 O O . ILE A 1 238 ? 3.098 -3.936 17.379 1.00 93.06 238 ILE A O 1
ATOM 1883 N N . VAL A 1 239 ? 1.198 -2.789 17.776 1.00 92.94 239 VAL A N 1
ATOM 1884 C CA . VAL A 1 239 ? 1.517 -2.377 19.146 1.00 92.94 239 VAL A CA 1
ATOM 1885 C C . VAL A 1 239 ? 0.472 -2.973 20.079 1.00 92.94 239 VAL A C 1
ATOM 1887 O O . VAL A 1 239 ? -0.718 -2.935 19.774 1.00 92.94 239 VAL A O 1
ATOM 1890 N N . ILE A 1 240 ? 0.931 -3.547 21.187 1.00 93.19 240 ILE A N 1
ATOM 1891 C CA . ILE A 1 240 ? 0.091 -4.132 22.232 1.00 93.19 240 ILE A CA 1
ATOM 1892 C C . ILE A 1 240 ? 0.299 -3.297 23.493 1.00 93.19 240 ILE A C 1
ATOM 1894 O O . ILE A 1 240 ? 1.445 -3.065 23.884 1.00 93.19 240 ILE A O 1
ATOM 1898 N N . THR A 1 241 ? -0.788 -2.826 24.096 1.00 92.94 241 THR A N 1
ATOM 1899 C CA . THR A 1 241 ? -0.761 -2.071 25.357 1.00 92.94 241 THR A CA 1
ATOM 1900 C C . THR A 1 241 ? -1.727 -2.683 26.364 1.00 92.94 241 THR A C 1
ATOM 1902 O O . THR A 1 241 ? -2.847 -3.036 25.989 1.00 92.94 241 THR A O 1
ATOM 1905 N N . GLU A 1 242 ? -1.286 -2.788 27.618 1.00 85.44 242 GLU A N 1
ATOM 1906 C CA . GLU A 1 242 ? -2.076 -3.274 28.763 1.00 85.44 242 GLU A CA 1
ATOM 1907 C C . GLU A 1 242 ? -3.174 -2.296 29.205 1.00 85.44 242 GLU A C 1
ATOM 1909 O O . GLU A 1 242 ? -2.960 -1.063 29.103 1.00 85.44 242 GLU A O 1
#

Nearest PDB structures (foldseek):
  4wei-assembly1_A  TM=2.280E-01  e=7.401E+00  Escherichia coli
  8b0f-assembly1_C  TM=2.407E-01  e=6.996E+00  Homo sapiens

Mean predicted aligned error: 8.43 Å

Radius of gyration: 20.36 Å; Cα contacts (8 Å, |Δi|>4): 550; chains: 1; bounding box: 47×44×69 Å

Foldseek 3Di:
DDPDQWEWDQDPVGTFIWGHPDVLLNVLLNQQFQKWKDKFFADVLFPKWKKWKKAQPSQCCQAPCVNVVDPAGDFLAHAHQDPQAGKDFKAKWWAAAVRRTQDFPDDPPPPPPDDPDLPDGWIQRDRIAMETLYADPPPDDPVNDPRYIPPQCRHNGGHRSNRGPDRIGMMMIGQQDPPPDFRWGWTAGPVGKIKIKGGGSMWIKMKMKTFRDFPDDPPDTDTDIDMDIGTIDGHIDMDIGD

pLDDT: mean 81.81, std 15.63, range [30.59, 97.44]

Sequence (242 aa):
MGNVTKTSIETDNGVLKTNWQTSVDAVSALFMSSQKLNDFVISDNIGAETEWITTFPTKRFYVDPNFSGSVLPIPPFKIGLSEFGSCENHRFKAFGREQQLGMQMGSVPIFDPPPPNYNIFPEYCWSVNVSDVNQGDNENSILDSQLWLNDWQSDPDYASVSDLSFDTGWMQTDYVDEITNPSKLTGTGDNGEIHEFFGKPVVGFNIQKYVNGALGDENTSVLANYAVIKRDKYKRKIVITE

Solvent-accessible surface area (backbone atoms only — not comparable to full-atom values): 13219 Å² total; per-residue (Å²): 131,74,89,54,27,62,41,78,45,82,49,100,91,43,75,48,53,35,40,36,95,40,34,63,54,28,57,33,58,77,32,39,23,24,30,42,33,47,74,46,40,32,37,71,94,41,42,27,37,22,38,38,41,46,30,26,88,56,47,60,50,28,24,32,43,93,63,43,77,35,95,60,37,35,73,45,46,81,40,43,59,49,100,83,36,26,57,41,72,40,47,64,45,47,25,31,78,85,65,47,64,37,53,60,54,72,84,70,74,88,48,87,73,74,76,94,83,69,84,52,50,27,27,51,32,55,51,58,32,36,35,77,50,40,46,66,89,57,80,81,51,95,79,72,63,90,43,58,47,46,53,60,75,52,37,63,68,24,46,20,66,59,66,42,96,57,48,45,29,38,38,35,41,40,42,56,44,90,85,86,62,58,21,32,47,76,32,32,30,94,88,66,28,41,36,39,41,32,9,40,38,51,51,53,33,36,41,39,37,32,47,51,58,57,51,59,58,103,88,58,60,42,76,46,66,49,73,49,78,45,72,50,46,74,41,71,44,74,50,78,45,127